Protein AF-A0A945RY98-F1 (afdb_monomer)

Nearest PDB structures (foldseek):
  4dzu-assembly1_A  TM=1.778E-01  e=1.876E+00  synthetic construct
  4yn0-assembly1_B  TM=1.777E-01  e=2.053E+00  Mus musculus
  6xyn-assembly1_A-2  TM=2.577E-01  e=5.271E+00  Escherichia coli
  5u73-assembly1_A  TM=1.582E-01  e=5.767E+00  Homo sapien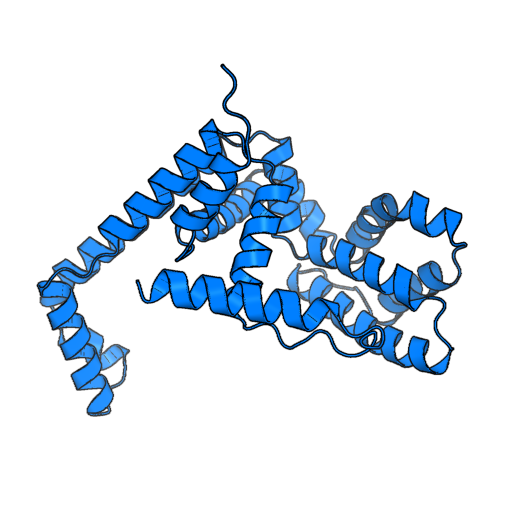s

Solvent-accessible surface area (backbone atoms only — not comparable to full-atom values): 14777 Å² total; per-residue (Å²): 113,71,67,60,51,51,52,52,48,51,51,49,55,57,58,65,64,74,75,61,101,75,69,89,85,62,82,74,87,69,54,69,68,59,50,51,54,49,54,50,52,52,47,50,60,64,38,57,68,49,72,72,54,43,52,52,46,28,55,30,21,48,53,38,54,66,50,63,53,73,46,72,73,42,46,54,52,51,51,52,36,50,52,32,39,76,72,69,41,51,72,69,55,29,58,58,73,49,59,81,70,45,54,60,51,50,52,40,53,48,50,40,50,52,45,40,51,52,37,18,50,55,53,55,69,70,45,49,75,66,36,50,49,44,43,46,42,59,76,31,71,62,36,54,47,49,57,50,50,53,51,47,67,70,44,48,79,46,59,71,71,61,34,52,55,48,51,55,53,51,39,54,52,54,50,51,44,16,50,75,45,67,37,78,87,78,47,71,66,61,47,42,51,53,55,52,53,62,40,72,46,52,70,72,55,46,66,72,37,47,73,57,47,43,53,56,47,35,58,67,45,26,40,50,47,55,52,36,68,70,33,64,69,58,35,50,55,54,41,41,57,52,30,36,54,58,35,66,36,92,61,34,37,64,56,41,49,58,52,53,70,72,45,81,80,80,129

pLDDT: mean 75.69, std 16.66, range [30.58, 95.06]

Mean predicted aligned error: 12.85 Å

Foldseek 3Di:
DVVVVVVVVVVVVVVVVVPDPPPPDDDDDDDPVVVVLVLLLVLCVQLVDDLVLLVLLLVLLVQLVVLPDQDPLNVVLVVQLVVVVVVVDDSVVSVVVCPPSCPVVVVSVVSSVVSLLVSLVVSLVPRDPVSLLRSLCCPALLVVLLVLLVVLLVCLPPDPVSNVVSLVVSLVSLQVSLVVLVHPDDDSVNSSVLSVVLSPDDNVRSVVCSVVSSVVVCCVRRVSSVVLSVDPVSSSVSSSVSSSCLSNPNCNSVSSVVVSVVDDDDD

Structure (mmCIF, N/CA/C/O backbone):
data_AF-A0A945RY98-F1
#
_entry.id   AF-A0A945RY98-F1
#
loop_
_atom_site.group_PDB
_atom_site.id
_atom_site.type_symbol
_atom_site.label_atom_id
_atom_site.label_alt_id
_atom_site.label_comp_id
_atom_site.label_asym_id
_atom_site.label_entity_id
_atom_site.label_seq_id
_atom_site.pdbx_PDB_ins_code
_atom_site.Cartn_x
_atom_site.Cartn_y
_atom_site.Cartn_z
_atom_site.occupancy
_atom_site.B_iso_or_equiv
_atom_site.auth_seq_id
_atom_site.auth_comp_id
_atom_site.auth_asym_id
_atom_site.auth_atom_id
_atom_site.pdbx_PDB_model_num
ATOM 1 N N . MET A 1 1 ? -34.083 3.555 -4.220 1.00 38.25 1 MET A N 1
ATOM 2 C CA . MET A 1 1 ? -34.457 3.732 -5.651 1.00 38.25 1 MET A CA 1
ATOM 3 C C . MET A 1 1 ? -33.480 4.636 -6.411 1.00 38.25 1 MET A C 1
ATOM 5 O O . MET A 1 1 ? -33.062 4.241 -7.490 1.00 38.25 1 MET A O 1
ATOM 9 N N . ARG A 1 2 ? -33.046 5.782 -5.853 1.00 35.16 2 ARG A N 1
ATOM 10 C CA . ARG A 1 2 ? -32.027 6.667 -6.467 1.00 35.16 2 ARG A CA 1
ATOM 11 C C . ARG A 1 2 ? -30.645 6.015 -6.663 1.00 35.16 2 ARG A C 1
ATOM 13 O O . ARG A 1 2 ? -30.017 6.244 -7.685 1.00 35.16 2 ARG A O 1
ATOM 20 N N . GLU A 1 3 ? -30.223 5.129 -5.764 1.00 36.31 3 GLU A N 1
ATOM 21 C CA . GLU A 1 3 ? -28.927 4.422 -5.861 1.00 36.31 3 GLU A CA 1
ATOM 22 C C . GLU A 1 3 ? -28.888 3.359 -6.969 1.00 36.31 3 GLU A C 1
ATOM 24 O O . GLU A 1 3 ? -27.874 3.184 -7.638 1.00 36.31 3 GLU A O 1
ATOM 29 N N . ARG A 1 4 ? -30.024 2.702 -7.245 1.00 35.03 4 ARG A N 1
ATOM 30 C CA . ARG A 1 4 ? -30.151 1.778 -8.385 1.00 35.03 4 ARG A CA 1
ATOM 31 C C . ARG A 1 4 ? -30.153 2.523 -9.721 1.00 35.03 4 ARG A C 1
ATOM 33 O O . ARG A 1 4 ? -29.656 1.990 -10.705 1.00 35.03 4 ARG A O 1
ATOM 40 N N . LEU A 1 5 ? -30.660 3.761 -9.738 1.00 32.25 5 LEU A N 1
ATOM 41 C CA . LEU A 1 5 ? -30.588 4.650 -10.898 1.00 32.25 5 LEU A CA 1
ATOM 42 C C . LEU A 1 5 ? -29.141 5.107 -11.151 1.00 32.25 5 LEU A C 1
ATOM 44 O O . LEU A 1 5 ? -28.709 5.109 -12.293 1.00 32.25 5 LEU A O 1
ATOM 48 N N . ALA A 1 6 ? -28.370 5.414 -10.101 1.00 39.22 6 ALA A N 1
ATOM 49 C CA . ALA A 1 6 ? -26.959 5.794 -10.214 1.00 39.22 6 ALA A CA 1
ATOM 50 C C . ALA A 1 6 ? -26.071 4.641 -10.715 1.00 39.22 6 ALA A C 1
ATOM 52 O O . ALA A 1 6 ? -25.230 4.854 -11.583 1.00 39.22 6 ALA A O 1
ATOM 53 N N . LEU A 1 7 ? -26.304 3.410 -10.243 1.00 37.56 7 LEU A N 1
ATOM 54 C CA . LEU A 1 7 ? -25.602 2.221 -10.738 1.00 37.56 7 LEU A CA 1
ATOM 55 C C . LEU A 1 7 ? -26.007 1.873 -12.182 1.00 37.56 7 LEU A C 1
ATOM 57 O O . LEU A 1 7 ? -25.148 1.541 -12.992 1.00 37.56 7 LEU A O 1
ATOM 61 N N . ALA A 1 8 ? -27.289 2.007 -12.539 1.00 37.09 8 ALA A N 1
ATOM 62 C CA . ALA A 1 8 ? -27.759 1.813 -13.914 1.00 37.09 8 ALA A CA 1
ATOM 63 C C . ALA A 1 8 ? -27.238 2.896 -14.878 1.00 37.09 8 ALA A C 1
ATOM 65 O O . ALA A 1 8 ? -26.943 2.592 -16.029 1.00 37.09 8 ALA A O 1
ATOM 66 N N . VAL A 1 9 ? -27.066 4.137 -14.407 1.00 40.53 9 VAL A N 1
ATOM 67 C CA . VAL A 1 9 ? -26.428 5.227 -15.164 1.00 40.53 9 VAL A CA 1
ATOM 68 C C . VAL A 1 9 ? -24.918 4.997 -15.284 1.00 40.53 9 VAL A C 1
ATOM 70 O O . VAL A 1 9 ? -24.384 5.176 -16.370 1.00 40.53 9 VAL A O 1
ATOM 73 N N . ALA A 1 10 ? -24.236 4.523 -14.236 1.00 39.22 10 ALA A N 1
ATOM 74 C CA . ALA A 1 10 ? -22.812 4.176 -14.290 1.00 39.22 10 ALA A CA 1
ATOM 75 C C . ALA A 1 10 ? -22.538 3.010 -15.257 1.00 39.22 10 ALA A C 1
ATOM 77 O O . ALA A 1 10 ? -21.642 3.098 -16.090 1.00 39.22 10 ALA A O 1
ATOM 78 N N . ILE A 1 11 ? -23.366 1.961 -15.223 1.00 43.59 11 ILE A N 1
ATOM 79 C CA . ILE A 1 11 ? -23.306 0.851 -16.186 1.00 43.59 11 ILE A CA 1
ATOM 80 C C . ILE A 1 11 ? -23.681 1.341 -17.596 1.00 43.59 11 ILE A C 1
ATOM 82 O O . ILE A 1 11 ? -23.021 0.971 -18.561 1.00 43.59 11 ILE A O 1
ATOM 86 N N . GLY A 1 12 ? -24.676 2.227 -17.725 1.00 31.91 12 GLY A N 1
ATOM 87 C CA . GLY A 1 12 ? -25.064 2.847 -18.997 1.00 31.91 12 GLY A CA 1
ATOM 88 C C . GLY A 1 12 ? -23.949 3.684 -19.633 1.00 31.91 12 GLY A C 1
ATOM 89 O O . GLY A 1 12 ? -23.741 3.602 -20.842 1.00 31.91 12 GLY A O 1
ATOM 90 N N . VAL A 1 13 ? -23.176 4.420 -18.828 1.00 42.47 13 VAL A N 1
ATOM 91 C CA . VAL A 1 13 ? -21.987 5.168 -19.268 1.00 42.47 13 VAL A CA 1
ATOM 92 C C . VAL A 1 13 ? -20.849 4.212 -19.641 1.00 42.47 13 VAL A C 1
ATOM 94 O O . VAL A 1 13 ? -20.251 4.377 -20.700 1.00 42.47 13 VAL A O 1
ATOM 97 N N . CYS A 1 14 ? -20.608 3.151 -18.861 1.00 37.19 14 CYS A N 1
ATOM 98 C CA . CYS A 1 14 ? -19.613 2.128 -19.200 1.00 37.19 14 CYS A CA 1
ATOM 99 C C . CYS A 1 14 ? -19.944 1.375 -20.500 1.00 37.19 14 CYS A C 1
ATOM 101 O O . CYS A 1 14 ? -19.030 1.068 -21.259 1.00 37.19 14 CYS A O 1
ATOM 103 N N . CYS A 1 15 ? -21.221 1.109 -20.795 1.00 34.56 15 CYS A N 1
ATOM 104 C CA . CYS A 1 15 ? -21.646 0.440 -22.029 1.00 34.56 15 CYS A CA 1
ATOM 105 C C . CYS A 1 15 ? -21.609 1.359 -23.264 1.00 34.56 15 CYS A C 1
ATOM 107 O O . CYS A 1 15 ? -21.302 0.883 -24.355 1.00 34.56 15 CYS A O 1
ATOM 109 N N . LEU A 1 16 ? -21.859 2.667 -23.112 1.00 35.47 16 LEU A N 1
ATOM 110 C CA . LEU A 1 16 ? -21.741 3.647 -24.205 1.00 35.47 16 LEU A CA 1
ATOM 111 C C . LEU A 1 16 ? -20.280 3.891 -24.634 1.00 35.47 16 LEU A C 1
ATOM 113 O O . LEU A 1 16 ? -20.034 4.267 -25.778 1.00 35.47 16 LEU A O 1
ATOM 117 N N . CYS A 1 17 ? -19.308 3.608 -23.761 1.00 35.03 17 CYS A N 1
ATOM 118 C CA . CYS A 1 17 ? -17.876 3.701 -24.062 1.00 35.03 17 CYS A CA 1
ATOM 119 C C . CYS A 1 17 ? -17.303 2.497 -24.838 1.00 35.03 17 CYS A C 1
ATOM 121 O O . CYS A 1 17 ? -16.170 2.569 -25.304 1.00 35.03 17 CYS A O 1
ATOM 123 N N . VAL A 1 18 ? -18.061 1.409 -25.032 1.00 34.19 18 VAL A N 1
ATOM 124 C CA . VAL A 1 18 ? -17.589 0.200 -25.753 1.00 34.19 18 VAL A CA 1
ATOM 125 C C . VAL A 1 18 ? -17.747 0.333 -27.282 1.00 34.19 18 VAL A C 1
ATOM 127 O O . VAL A 1 18 ? -17.407 -0.573 -28.034 1.00 34.19 18 VAL A O 1
ATOM 130 N N . GLY A 1 19 ? -18.241 1.473 -27.774 1.00 31.23 19 GLY A N 1
ATOM 131 C CA . GLY A 1 19 ? -18.579 1.673 -29.187 1.00 31.23 19 GLY A CA 1
ATOM 132 C C . GLY A 1 19 ? -17.596 2.479 -30.040 1.00 31.23 19 GLY A C 1
ATOM 133 O O . GLY A 1 19 ? -17.954 2.792 -31.172 1.00 31.23 19 GLY A O 1
ATOM 134 N N . GLN A 1 20 ? -16.408 2.870 -29.557 1.00 30.58 20 GLN A N 1
ATOM 135 C CA . GLN A 1 20 ? -15.484 3.686 -30.364 1.00 30.58 20 GLN A CA 1
ATOM 136 C C . GLN A 1 20 ? -14.043 3.158 -30.369 1.00 30.58 20 GLN A C 1
ATOM 138 O O . GLN A 1 20 ? -13.261 3.385 -29.453 1.00 30.58 20 GLN A O 1
ATOM 143 N N . GLU A 1 21 ? -13.679 2.517 -31.482 1.00 32.97 21 GLU A N 1
ATOM 144 C CA . GLU A 1 21 ? -12.357 1.976 -31.853 1.00 32.97 21 GLU A CA 1
ATOM 145 C C . GLU A 1 21 ? -11.216 3.019 -31.986 1.00 32.97 21 GLU A C 1
ATOM 147 O O . GLU A 1 21 ? -10.221 2.767 -32.662 1.00 32.97 21 GLU A O 1
ATOM 152 N N . LYS A 1 22 ? -11.305 4.206 -31.366 1.00 31.66 22 LYS A N 1
ATOM 153 C CA . LYS A 1 22 ? -10.336 5.301 -31.596 1.00 31.66 22 LYS A CA 1
ATOM 154 C C . LYS A 1 22 ? -9.732 5.983 -30.367 1.00 31.66 22 LYS A C 1
ATOM 156 O O . LYS A 1 22 ? -9.068 6.999 -30.527 1.00 31.66 22 LYS A O 1
ATOM 161 N N . ALA A 1 23 ? -9.868 5.424 -29.169 1.00 33.12 23 ALA A N 1
ATOM 162 C CA . ALA A 1 23 ? -9.259 5.995 -27.964 1.00 33.12 23 ALA A CA 1
ATOM 163 C C . ALA A 1 23 ? -8.012 5.203 -27.532 1.00 33.12 23 ALA A C 1
ATOM 165 O O . ALA A 1 23 ? -8.066 4.405 -26.604 1.00 33.12 23 ALA A O 1
ATOM 166 N N . TRP A 1 24 ? -6.889 5.392 -28.229 1.00 33.12 24 TRP A N 1
ATOM 167 C CA . TRP A 1 24 ? -5.572 4.923 -27.761 1.00 33.12 24 TRP A CA 1
ATOM 168 C C . TRP A 1 24 ? -4.737 6.037 -27.104 1.00 33.12 24 TRP A C 1
ATOM 170 O O . TRP A 1 24 ? -3.619 5.765 -26.678 1.00 33.12 24 TRP A O 1
ATOM 180 N N . GLU A 1 25 ? -5.258 7.266 -26.990 1.00 35.59 25 GLU A N 1
ATOM 181 C CA . GLU A 1 25 ? -4.475 8.412 -26.493 1.00 35.59 25 GLU A CA 1
ATOM 182 C C . GLU A 1 25 ? -5.028 9.112 -25.246 1.00 35.59 25 GLU A C 1
ATOM 184 O O . GLU A 1 25 ? -4.243 9.744 -24.552 1.00 35.59 25 GLU A O 1
ATOM 189 N N . ASP A 1 26 ? -6.293 8.916 -24.868 1.00 36.62 26 ASP A N 1
ATOM 190 C CA . ASP A 1 26 ? -6.850 9.524 -23.655 1.00 36.62 26 ASP A CA 1
ATOM 191 C C . ASP A 1 26 ? -7.629 8.479 -22.852 1.00 36.62 26 ASP A C 1
ATOM 193 O O . ASP A 1 26 ? -8.759 8.118 -23.192 1.00 36.62 26 ASP A O 1
ATOM 197 N N . GLU A 1 27 ? -7.024 7.969 -21.774 1.00 41.56 27 GLU A N 1
ATOM 198 C CA . GLU A 1 27 ? -7.806 7.333 -20.713 1.00 41.56 27 GLU A CA 1
ATOM 199 C C . GLU A 1 27 ? -8.828 8.375 -20.222 1.00 41.56 27 GLU A C 1
ATOM 201 O O . GLU A 1 27 ? -8.427 9.483 -19.849 1.00 41.56 27 GLU A O 1
ATOM 206 N N . PRO A 1 28 ? -10.144 8.084 -20.234 1.00 45.84 28 PRO A N 1
ATOM 207 C CA . PRO A 1 28 ? -11.127 9.032 -19.732 1.00 45.84 28 PRO A CA 1
ATOM 208 C C . PRO A 1 28 ? -10.779 9.385 -18.282 1.00 45.84 28 PRO A C 1
ATOM 210 O O . PRO A 1 28 ? -10.387 8.492 -17.524 1.00 45.84 28 PRO A O 1
ATOM 213 N N . PRO A 1 29 ? -10.910 10.660 -17.870 1.00 48.50 29 PRO A N 1
ATOM 214 C CA . PRO A 1 29 ? -10.577 11.063 -16.515 1.00 48.50 29 PRO A CA 1
ATOM 215 C C . PRO A 1 29 ? -11.464 10.293 -15.537 1.00 48.50 29 PRO A C 1
ATOM 217 O O . PRO A 1 29 ? -12.655 10.570 -15.393 1.00 48.50 29 PRO A O 1
ATOM 220 N N . LEU A 1 30 ? -10.881 9.293 -14.879 1.00 54.03 30 LEU A N 1
ATOM 221 C CA . LEU A 1 30 ? -11.526 8.604 -13.776 1.00 54.03 30 LEU A CA 1
ATOM 222 C C . LEU A 1 30 ? -11.665 9.594 -12.621 1.00 54.03 30 LEU A C 1
ATOM 224 O O . LEU A 1 30 ? -10.692 10.248 -12.234 1.00 54.03 30 LEU A O 1
ATOM 228 N N . PHE A 1 31 ? -12.868 9.682 -12.053 1.00 62.19 31 PHE A N 1
ATOM 229 C CA . PHE A 1 31 ? -13.080 10.385 -10.791 1.00 62.19 31 PHE A CA 1
ATOM 230 C C . PHE A 1 31 ? -12.140 9.803 -9.727 1.00 62.19 31 PHE A C 1
ATOM 232 O O . PHE A 1 31 ? -11.951 8.583 -9.658 1.00 62.19 31 PHE A O 1
ATOM 239 N N . THR A 1 32 ? -11.530 10.671 -8.918 1.00 56.31 32 THR A N 1
ATOM 240 C CA . THR A 1 32 ? -10.523 10.295 -7.912 1.00 56.31 32 THR A CA 1
ATOM 241 C C . THR A 1 32 ? -11.023 9.174 -7.002 1.00 56.31 32 THR A C 1
ATOM 243 O O . THR A 1 32 ? -10.284 8.234 -6.730 1.00 56.31 32 THR A O 1
ATOM 246 N N . GLU A 1 33 ? -12.296 9.219 -6.621 1.00 59.34 33 GLU A N 1
ATOM 247 C CA . GLU A 1 33 ? -12.965 8.253 -5.754 1.00 59.34 33 GLU A CA 1
ATOM 248 C C . GLU A 1 33 ? -13.063 6.864 -6.402 1.00 59.34 33 GLU A C 1
ATOM 250 O O . GLU A 1 33 ? -12.827 5.856 -5.743 1.00 59.34 33 GLU A O 1
ATOM 255 N N . VAL A 1 34 ? -13.353 6.798 -7.707 1.00 68.50 34 VAL A N 1
ATOM 256 C CA . VAL A 1 34 ? -13.419 5.528 -8.451 1.00 68.50 34 VAL A CA 1
ATOM 257 C C . VAL A 1 34 ? -12.028 4.919 -8.581 1.00 68.50 34 VAL A C 1
ATOM 259 O O . VAL A 1 34 ? -11.864 3.710 -8.437 1.00 68.50 34 VAL A O 1
ATOM 262 N N . ARG A 1 35 ? -11.008 5.750 -8.820 1.00 67.62 35 ARG A N 1
ATOM 263 C CA . ARG A 1 35 ? -9.617 5.289 -8.857 1.00 67.62 35 ARG A CA 1
ATOM 264 C C . ARG A 1 35 ? -9.183 4.725 -7.505 1.00 67.62 35 ARG A C 1
ATOM 266 O O . ARG A 1 35 ? -8.572 3.664 -7.473 1.00 67.62 35 ARG A O 1
ATOM 273 N N . GLU A 1 36 ? -9.532 5.391 -6.407 1.00 70.00 36 GLU A N 1
ATOM 274 C CA . GLU A 1 36 ? -9.235 4.905 -5.057 1.00 70.00 36 GLU A CA 1
ATOM 275 C C . GLU A 1 36 ? -9.949 3.582 -4.737 1.00 70.00 36 GLU A C 1
ATOM 277 O O . GLU A 1 36 ? -9.323 2.686 -4.167 1.00 70.00 36 GLU A O 1
ATOM 282 N N . ASP A 1 37 ? -11.216 3.426 -5.143 1.00 78.62 37 ASP A N 1
ATOM 283 C CA . ASP A 1 37 ? -11.970 2.172 -4.988 1.00 78.62 37 ASP A CA 1
ATOM 284 C C . ASP A 1 37 ? -11.302 1.030 -5.797 1.00 78.62 37 ASP A C 1
ATOM 286 O O . ASP A 1 37 ? -11.146 -0.092 -5.305 1.00 78.62 37 ASP A O 1
ATOM 290 N N . LEU A 1 38 ? -10.846 1.309 -7.027 1.00 75.81 38 LEU A N 1
ATOM 291 C CA . LEU A 1 38 ? -10.133 0.342 -7.874 1.00 75.81 38 LEU A CA 1
ATOM 292 C C . LEU A 1 38 ? -8.767 -0.049 -7.290 1.00 75.81 38 LEU A C 1
ATOM 294 O O . LEU A 1 38 ? -8.461 -1.240 -7.211 1.00 75.81 38 LEU A O 1
ATOM 298 N N . ASP A 1 39 ? -7.982 0.926 -6.826 1.00 74.56 39 ASP A N 1
ATOM 299 C CA . ASP A 1 39 ? -6.695 0.700 -6.155 1.00 74.56 39 ASP A CA 1
ATOM 300 C C . ASP A 1 39 ? -6.860 -0.169 -4.900 1.00 74.56 39 ASP A C 1
ATOM 302 O O . ASP A 1 39 ? -6.019 -1.029 -4.605 1.00 74.56 39 ASP A O 1
ATOM 306 N N . TYR A 1 40 ? -7.956 0.041 -4.165 1.00 83.06 40 TYR A N 1
ATOM 307 C CA . TYR A 1 40 ? -8.317 -0.744 -2.993 1.00 83.06 40 TYR A CA 1
ATOM 308 C C . TYR A 1 40 ? -8.660 -2.197 -3.359 1.00 83.06 40 TYR A C 1
ATOM 310 O O . TYR A 1 40 ? -8.166 -3.134 -2.728 1.00 83.06 40 TYR A O 1
ATOM 318 N N . ILE A 1 41 ? -9.454 -2.422 -4.408 1.00 83.06 41 ILE A N 1
ATOM 319 C CA . ILE A 1 41 ? -9.789 -3.774 -4.885 1.00 83.06 41 ILE A CA 1
ATOM 320 C C . ILE A 1 41 ? -8.543 -4.501 -5.409 1.00 83.06 41 ILE A C 1
ATOM 322 O O . ILE A 1 41 ? -8.328 -5.676 -5.091 1.00 83.06 41 ILE A O 1
ATOM 326 N N . GLU A 1 42 ? -7.699 -3.824 -6.189 1.00 81.94 42 GLU A N 1
ATOM 327 C CA . GLU A 1 42 ? -6.437 -4.380 -6.685 1.00 81.94 42 GLU A CA 1
ATOM 328 C C . GLU A 1 42 ? -5.508 -4.763 -5.524 1.00 81.94 42 GLU A C 1
ATOM 330 O O . GLU A 1 42 ? -4.876 -5.827 -5.549 1.00 81.94 42 GLU A O 1
ATOM 335 N N . LEU A 1 43 ? -5.501 -3.963 -4.455 1.00 83.62 43 LEU A N 1
ATOM 336 C CA . LEU A 1 43 ? -4.763 -4.265 -3.236 1.00 83.62 43 LEU A CA 1
ATOM 337 C C . LEU A 1 43 ? -5.269 -5.560 -2.593 1.00 83.62 43 LEU A C 1
ATOM 339 O O . LEU A 1 43 ? -4.471 -6.457 -2.314 1.00 83.62 43 LEU A O 1
ATOM 343 N N . LEU A 1 44 ? -6.584 -5.704 -2.401 1.00 86.44 44 LEU A N 1
ATOM 344 C CA . LEU A 1 44 ? -7.172 -6.928 -1.845 1.00 86.44 44 LEU A CA 1
ATOM 345 C C . LEU A 1 44 ? -6.854 -8.163 -2.700 1.00 86.44 44 LEU A C 1
ATOM 347 O O . LEU A 1 44 ? -6.531 -9.226 -2.159 1.00 86.44 44 LEU A O 1
ATOM 351 N N . ASN A 1 45 ? -6.901 -8.019 -4.027 1.00 83.56 45 ASN A N 1
ATOM 352 C CA . ASN A 1 45 ? -6.550 -9.078 -4.972 1.00 83.56 45 ASN A CA 1
ATOM 353 C C . ASN A 1 45 ? -5.076 -9.476 -4.859 1.00 83.56 45 ASN A C 1
ATOM 355 O O . ASN A 1 45 ? -4.764 -10.666 -4.822 1.00 83.56 45 ASN A O 1
ATOM 359 N N . THR A 1 46 ? -4.181 -8.494 -4.748 1.00 81.88 46 THR A N 1
ATOM 360 C CA . THR A 1 46 ? -2.737 -8.734 -4.672 1.00 81.88 46 THR A CA 1
ATOM 361 C C . THR A 1 46 ? -2.332 -9.417 -3.369 1.00 81.88 46 THR A C 1
ATOM 363 O O . THR A 1 46 ? -1.527 -10.354 -3.376 1.00 81.88 46 THR A O 1
ATOM 366 N N . ILE A 1 47 ? -2.890 -8.977 -2.236 1.00 85.38 47 ILE A N 1
ATOM 367 C CA . ILE A 1 47 ? -2.633 -9.626 -0.944 1.00 85.38 47 ILE A CA 1
ATOM 368 C C . ILE A 1 47 ? -3.173 -11.061 -0.975 1.00 85.38 47 ILE A C 1
ATOM 370 O O . ILE A 1 47 ? -2.535 -11.975 -0.448 1.00 85.38 47 ILE A O 1
ATOM 374 N N . GLY A 1 48 ? -4.333 -11.269 -1.607 1.00 87.38 48 GLY A N 1
ATOM 375 C CA . GLY A 1 48 ? -4.980 -12.574 -1.689 1.00 87.38 48 GLY A CA 1
ATOM 376 C C . GLY A 1 48 ? -5.454 -13.041 -0.316 1.00 87.38 48 GLY A C 1
ATOM 377 O O . GLY A 1 48 ? -5.064 -14.115 0.149 1.00 87.38 48 GLY A O 1
ATOM 378 N N . LEU A 1 49 ? -6.245 -12.208 0.366 1.00 90.38 49 LEU A N 1
ATOM 379 C CA . LEU A 1 49 ? -6.836 -12.561 1.656 1.00 90.38 49 LEU A CA 1
ATOM 380 C C . LEU A 1 49 ? -7.839 -13.715 1.502 1.00 90.38 49 LEU A C 1
ATOM 382 O O . LEU A 1 49 ? -8.642 -13.763 0.572 1.00 90.38 49 LEU A O 1
ATOM 386 N N . THR A 1 50 ? -7.799 -14.654 2.441 1.00 93.06 50 THR A N 1
ATOM 387 C CA . THR A 1 50 ? -8.764 -15.756 2.546 1.00 93.06 50 THR A CA 1
ATOM 388 C C . THR A 1 50 ? -10.143 -15.237 2.953 1.00 93.06 50 THR A C 1
ATOM 390 O O . THR A 1 50 ? -10.249 -14.182 3.576 1.00 93.06 50 THR A O 1
ATOM 393 N N . ARG A 1 51 ? -11.205 -16.022 2.715 1.00 93.25 51 ARG A N 1
ATOM 394 C CA . ARG A 1 51 ? -12.570 -15.683 3.165 1.00 93.25 51 ARG A CA 1
ATOM 395 C C . ARG A 1 51 ? -12.617 -15.308 4.654 1.00 93.25 51 ARG A C 1
ATOM 397 O O . ARG A 1 51 ? -13.198 -14.293 5.008 1.00 93.25 51 ARG A O 1
ATOM 404 N N . LYS A 1 52 ? -11.939 -16.073 5.521 1.00 94.00 52 LYS A N 1
ATOM 405 C CA . LYS A 1 52 ? -11.863 -15.797 6.970 1.00 94.00 52 LYS A CA 1
ATOM 406 C C . LYS A 1 52 ? -11.178 -14.457 7.281 1.00 94.00 52 LYS A C 1
ATOM 408 O O . LYS A 1 52 ? -11.613 -13.749 8.181 1.00 94.00 52 LYS A O 1
ATOM 413 N N . GLN A 1 53 ? -10.103 -14.124 6.566 1.00 95.00 53 GLN A N 1
ATOM 414 C CA . GLN A 1 53 ? -9.392 -12.850 6.726 1.00 95.00 53 GLN A CA 1
ATOM 415 C C . GLN A 1 53 ? -10.219 -11.668 6.204 1.00 95.00 53 GLN A C 1
ATOM 417 O O . GLN A 1 53 ? -10.226 -10.621 6.837 1.00 95.00 53 GLN A O 1
ATOM 422 N N . LEU A 1 54 ? -10.937 -11.845 5.092 1.00 94.31 54 LEU A N 1
ATOM 423 C CA . LEU A 1 54 ? -11.836 -10.833 4.537 1.00 94.31 54 LEU A CA 1
ATOM 424 C C . LEU A 1 54 ? -13.011 -10.548 5.479 1.00 94.31 54 LEU A C 1
ATOM 426 O O . LEU A 1 54 ? -13.270 -9.388 5.754 1.00 94.31 54 LEU A O 1
ATOM 430 N N . VAL A 1 55 ? -13.640 -11.573 6.065 1.00 94.94 55 VAL A N 1
ATOM 431 C CA . VAL A 1 55 ? -14.668 -11.376 7.109 1.00 94.94 55 VAL A CA 1
ATOM 432 C C . VAL A 1 55 ? -14.093 -10.628 8.316 1.00 94.94 55 VAL A C 1
ATOM 434 O O . VAL A 1 55 ? -14.716 -9.715 8.839 1.00 94.94 55 VAL A O 1
ATOM 437 N N . ALA A 1 56 ? -12.877 -10.965 8.757 1.00 93.94 56 ALA A N 1
ATOM 438 C CA . ALA A 1 56 ? -12.242 -10.241 9.858 1.00 93.94 56 ALA A CA 1
ATOM 439 C C . ALA A 1 56 ? -11.956 -8.766 9.517 1.00 93.94 56 ALA A C 1
ATOM 441 O O . ALA A 1 56 ? -12.087 -7.913 10.393 1.00 93.94 56 ALA A O 1
ATOM 442 N N . LEU A 1 57 ? -11.574 -8.475 8.269 1.00 94.19 57 LEU A N 1
ATOM 443 C CA . LEU A 1 57 ? -11.380 -7.114 7.771 1.00 94.19 57 LEU A CA 1
ATOM 444 C C . LEU A 1 57 ? -12.710 -6.352 7.699 1.00 94.19 57 LEU A C 1
ATOM 446 O O . LEU A 1 57 ? -12.769 -5.237 8.206 1.00 94.19 57 LEU A O 1
ATOM 450 N N . GLN A 1 58 ? -13.760 -6.964 7.145 1.00 93.75 58 GLN A N 1
ATOM 451 C CA . GLN A 1 58 ? -15.101 -6.380 7.073 1.00 93.75 58 GLN A CA 1
ATOM 452 C C . GLN A 1 58 ? -15.612 -6.003 8.466 1.00 93.75 58 GLN A C 1
ATOM 454 O O . GLN A 1 58 ? -15.924 -4.843 8.705 1.00 93.75 58 GLN A O 1
ATOM 459 N N . ASN A 1 59 ? -15.571 -6.936 9.422 1.00 92.94 59 ASN A N 1
ATOM 460 C CA . ASN A 1 59 ? -16.010 -6.672 10.794 1.00 92.94 59 ASN A CA 1
ATOM 461 C C . ASN A 1 59 ? -15.197 -5.546 11.460 1.00 92.94 59 ASN A C 1
ATOM 463 O O . ASN A 1 59 ? -15.725 -4.793 12.271 1.00 92.94 59 ASN A O 1
ATOM 467 N N . ALA A 1 60 ? -13.897 -5.437 11.159 1.00 88.25 60 ALA A N 1
ATOM 468 C CA . ALA A 1 60 ? -13.068 -4.353 11.682 1.00 88.25 60 ALA A CA 1
ATOM 469 C C . ALA A 1 60 ? -13.445 -2.993 11.070 1.00 88.25 60 ALA A C 1
ATOM 471 O O . ALA A 1 60 ? -13.417 -1.985 11.770 1.00 88.25 60 ALA A O 1
ATOM 472 N N . GLN A 1 61 ? -13.804 -2.966 9.785 1.00 87.50 61 GLN A N 1
ATOM 473 C CA . GLN A 1 61 ? -14.264 -1.762 9.090 1.00 87.50 61 GLN A CA 1
ATOM 474 C C . GLN A 1 61 ? -15.634 -1.311 9.593 1.00 87.50 61 GLN A C 1
ATOM 476 O O . GLN A 1 61 ? -15.813 -0.127 9.859 1.00 87.50 61 GLN A O 1
ATOM 481 N N . GLU A 1 62 ? -16.563 -2.247 9.780 1.00 88.50 62 GLU A N 1
ATOM 482 C CA . GLU A 1 62 ? -17.885 -1.991 10.360 1.00 88.50 62 GLU A CA 1
ATOM 483 C C . GLU A 1 62 ? -17.754 -1.446 11.786 1.00 88.50 62 GLU A C 1
ATOM 485 O O . GLU A 1 62 ? -18.287 -0.381 12.082 1.00 88.50 62 GLU A O 1
ATOM 490 N N . ALA A 1 63 ? -16.931 -2.073 12.635 1.00 82.69 63 ALA A N 1
ATOM 491 C CA . ALA A 1 63 ? -16.657 -1.561 13.978 1.00 82.69 63 ALA A CA 1
ATOM 492 C C . ALA A 1 63 ? -16.045 -0.146 13.954 1.00 82.69 63 ALA A C 1
ATOM 494 O O . ALA A 1 63 ? -16.368 0.694 14.791 1.00 82.69 63 ALA A O 1
ATOM 495 N N . CYS A 1 64 ? -15.169 0.155 12.990 1.00 77.88 64 CYS A N 1
ATOM 496 C CA . CYS A 1 64 ? -14.654 1.511 12.816 1.00 77.88 64 CYS A CA 1
ATOM 497 C C . CYS A 1 64 ? -15.739 2.503 12.395 1.00 77.88 64 CYS A C 1
ATOM 499 O O . CYS A 1 64 ? -15.721 3.628 12.885 1.00 77.88 64 CYS A O 1
ATOM 501 N N . GLN A 1 65 ? -16.665 2.110 11.521 1.00 77.06 65 GLN A N 1
ATOM 502 C CA . GLN A 1 65 ? -17.792 2.949 11.112 1.00 77.06 65 GLN A CA 1
ATOM 503 C C . GLN A 1 65 ? -18.753 3.206 12.278 1.00 77.06 65 GLN A C 1
ATOM 505 O O . GLN A 1 65 ? -19.154 4.348 12.471 1.00 77.06 65 GLN A O 1
ATOM 510 N N . GLU A 1 66 ? -19.049 2.193 13.095 1.00 75.56 66 GLU A N 1
ATOM 511 C CA . GLU A 1 66 ? -19.894 2.312 14.292 1.00 75.56 66 GLU A CA 1
ATOM 512 C C . GLU A 1 66 ? -19.301 3.273 15.329 1.00 75.56 66 GLU A C 1
ATOM 514 O O . GLU A 1 66 ? -20.010 4.101 15.896 1.00 75.56 66 GLU A O 1
ATOM 519 N N . VAL A 1 67 ? -17.987 3.202 15.557 1.00 67.06 67 VAL A N 1
ATOM 520 C CA . VAL A 1 67 ? -17.291 4.074 16.519 1.00 67.06 67 VAL A CA 1
ATOM 521 C C . VAL A 1 67 ? -17.015 5.470 15.937 1.00 67.06 67 VAL A C 1
ATOM 523 O O . VAL A 1 67 ? -16.813 6.422 16.687 1.00 67.06 67 VAL A O 1
ATOM 526 N N . ALA A 1 68 ? -17.017 5.614 14.608 1.00 59.00 68 ALA A N 1
ATOM 527 C CA . ALA A 1 68 ? -16.888 6.898 13.919 1.00 59.00 68 ALA A CA 1
ATOM 528 C C . ALA A 1 68 ? -18.206 7.687 13.836 1.00 59.00 68 ALA A C 1
ATOM 530 O O . ALA A 1 68 ? -18.192 8.817 13.345 1.00 59.00 68 ALA A O 1
ATOM 531 N N . VAL A 1 69 ? -19.327 7.133 14.311 1.00 60.34 69 VAL A N 1
ATOM 532 C CA . VAL A 1 69 ? -20.597 7.862 14.385 1.00 60.34 69 VAL A CA 1
ATOM 533 C C . VAL A 1 69 ? -20.439 9.040 15.344 1.00 60.34 69 VAL A C 1
ATOM 535 O O . VAL A 1 69 ? -20.063 8.866 16.505 1.00 60.34 69 VAL A O 1
ATOM 538 N N . LEU A 1 70 ? -20.718 10.248 14.850 1.00 56.06 70 LEU A N 1
ATOM 539 C CA . LEU A 1 70 ? -20.751 11.443 15.682 1.00 56.06 70 LEU A CA 1
ATOM 540 C C . LEU A 1 70 ? -21.871 11.260 16.714 1.00 56.06 70 LEU A C 1
ATOM 542 O O . LEU A 1 70 ? -23.030 11.043 16.364 1.00 56.06 70 LEU A O 1
ATOM 546 N N . THR A 1 71 ? -21.527 11.294 18.000 1.00 65.94 71 THR A N 1
ATOM 547 C CA . THR A 1 71 ? -22.549 11.420 19.041 1.00 65.94 71 THR A CA 1
ATOM 548 C C . THR A 1 71 ? -23.106 12.846 19.004 1.00 65.94 71 THR A C 1
ATOM 550 O O . THR A 1 71 ? -22.378 13.750 18.592 1.00 65.94 71 THR A O 1
ATOM 553 N N . PRO A 1 72 ? -24.337 13.102 19.481 1.00 68.44 72 PRO A N 1
ATOM 554 C CA . PRO A 1 72 ? -24.890 14.462 19.511 1.00 68.44 72 PRO A CA 1
ATOM 555 C C . PRO A 1 72 ? -23.963 15.483 20.193 1.00 68.44 72 PRO A C 1
ATOM 557 O O . PRO A 1 72 ? -23.824 16.613 19.744 1.00 68.44 72 PRO A O 1
ATOM 560 N N . GLU A 1 73 ? -23.261 15.053 21.243 1.00 66.56 73 GLU A N 1
ATOM 561 C CA . GLU A 1 73 ? -22.293 15.872 21.981 1.00 66.56 73 GLU A CA 1
ATOM 562 C C . GLU A 1 73 ? -21.027 16.177 21.155 1.00 66.56 73 GLU A C 1
ATOM 564 O O . GLU A 1 73 ? -20.435 17.252 21.261 1.00 66.56 73 GLU A O 1
ATOM 569 N N . VAL A 1 74 ? -20.617 15.251 20.285 1.00 63.97 74 VAL A N 1
ATOM 570 C CA . VAL A 1 74 ? -19.525 15.460 19.329 1.00 63.97 74 VAL A CA 1
ATOM 571 C C . VAL A 1 74 ? -19.968 16.349 18.165 1.00 63.97 74 VAL A C 1
ATOM 573 O O . VAL A 1 74 ? -19.184 17.203 17.761 1.00 63.97 74 VAL A O 1
ATOM 576 N N . GLU A 1 75 ? -21.190 16.187 17.647 1.00 65.06 75 GLU A N 1
ATOM 577 C CA . GLU A 1 75 ? -21.757 17.057 16.601 1.00 65.06 75 GLU A CA 1
ATOM 578 C C . GLU A 1 75 ? -21.799 18.513 17.068 1.00 65.06 75 GLU A C 1
ATOM 580 O O . GLU A 1 75 ? -21.225 19.378 16.412 1.00 65.06 75 GLU A O 1
ATOM 585 N N . GLU A 1 76 ? -22.352 18.763 18.258 1.00 70.25 76 GLU A N 1
ATOM 586 C CA . GLU A 1 76 ? -22.401 20.097 18.868 1.00 70.25 76 GLU A CA 1
ATOM 587 C C . GLU A 1 76 ? -20.996 20.694 19.032 1.00 70.25 76 GLU A C 1
ATOM 589 O O . GLU A 1 76 ? -20.754 21.856 18.705 1.00 70.25 76 GLU A O 1
ATOM 594 N N . THR A 1 77 ? -20.029 19.876 19.460 1.00 66.56 77 THR A N 1
ATOM 595 C CA . THR A 1 77 ? -18.643 20.332 19.614 1.00 66.56 77 THR A CA 1
ATOM 596 C C . THR A 1 77 ? -17.989 20.651 18.263 1.00 66.56 77 THR A C 1
ATOM 598 O O . THR A 1 77 ? -17.239 21.620 18.155 1.00 66.56 77 THR A O 1
ATOM 601 N N . VAL A 1 78 ? -18.240 19.855 17.220 1.00 66.94 78 VAL A N 1
ATOM 602 C CA . VAL A 1 78 ? -17.717 20.102 15.865 1.00 66.94 78 VAL A CA 1
ATOM 603 C C . VAL A 1 78 ? -18.329 21.372 15.272 1.00 66.94 78 VAL A C 1
ATOM 605 O O . VAL A 1 78 ? -17.592 22.184 14.708 1.00 66.94 78 VAL A O 1
ATOM 608 N N . ASP A 1 79 ? -19.630 21.586 15.456 1.00 70.56 79 ASP A N 1
ATOM 609 C CA . ASP A 1 79 ? -20.335 22.788 15.010 1.00 70.56 79 ASP A CA 1
ATOM 610 C C . ASP A 1 79 ? -19.809 24.052 15.707 1.00 70.56 79 ASP A C 1
ATOM 612 O O . ASP A 1 79 ? -19.588 25.070 15.045 1.00 70.56 79 ASP A O 1
ATOM 616 N N . GLU A 1 80 ? -19.509 23.990 17.010 1.00 71.19 80 GLU A N 1
ATOM 617 C CA . GLU A 1 80 ? -18.863 25.091 17.739 1.00 71.19 80 GLU A CA 1
ATOM 618 C C . GLU A 1 80 ? -17.455 25.398 17.183 1.00 71.19 80 GLU A C 1
ATOM 620 O O . GLU A 1 80 ? -17.124 26.569 16.966 1.00 71.19 80 GLU A O 1
ATOM 625 N N . ILE A 1 81 ? -16.640 24.377 16.862 1.00 65.81 81 ILE A N 1
ATOM 626 C CA . ILE A 1 81 ? -15.324 24.571 16.211 1.00 65.81 81 ILE A CA 1
ATOM 627 C C . ILE A 1 81 ? -15.492 25.267 14.861 1.00 65.81 81 ILE A C 1
ATOM 629 O O . ILE A 1 81 ? -14.787 26.241 14.578 1.00 65.81 81 ILE A O 1
ATOM 633 N N . PHE A 1 82 ? -16.413 24.786 14.024 1.00 67.00 82 PHE A N 1
ATOM 634 C CA . PHE A 1 82 ? -16.680 25.397 12.725 1.00 67.00 82 PHE A CA 1
ATOM 635 C C . PHE A 1 82 ? -17.170 26.837 12.875 1.00 67.00 82 PHE A C 1
ATOM 637 O O . PHE A 1 82 ? -16.685 27.711 12.158 1.00 67.00 82 PHE A O 1
ATOM 644 N N . GLY A 1 83 ? -18.050 27.112 13.840 1.00 70.44 83 GLY A N 1
ATOM 645 C CA . GLY A 1 83 ? -18.504 28.461 14.171 1.00 70.44 83 GLY A CA 1
ATOM 646 C C . GLY A 1 83 ? -17.348 29.397 14.531 1.00 70.44 83 GLY A C 1
ATOM 647 O O . GLY A 1 83 ? -17.261 30.506 14.001 1.00 70.44 83 GLY A O 1
ATOM 648 N N . TYR A 1 84 ? -16.402 28.942 15.357 1.00 73.69 84 TYR A N 1
ATOM 649 C CA . TYR A 1 84 ? -15.205 29.717 15.698 1.00 73.69 84 TYR A CA 1
ATOM 650 C C . TYR A 1 84 ? -14.269 29.938 14.506 1.00 73.69 84 TYR A C 1
ATOM 652 O O . TYR A 1 84 ? -13.751 31.044 14.336 1.00 73.69 84 TYR A O 1
ATOM 660 N N . MET A 1 85 ? -14.070 28.922 13.664 1.00 64.44 85 MET A N 1
ATOM 661 C CA . MET A 1 85 ? -13.248 29.043 12.456 1.00 64.44 85 MET A CA 1
ATOM 662 C C . MET A 1 85 ? -13.867 30.012 11.440 1.00 64.44 85 MET A C 1
ATOM 664 O O . MET A 1 85 ? -13.159 30.838 10.867 1.00 64.44 85 MET A O 1
ATOM 668 N N . LEU A 1 86 ? -15.191 29.969 11.256 1.00 76.38 86 LEU A N 1
ATOM 669 C CA . LEU A 1 86 ? -15.928 30.912 10.408 1.00 76.38 86 LEU A CA 1
ATOM 670 C C . LEU A 1 86 ? -15.877 32.347 10.954 1.00 76.38 86 LEU A C 1
ATOM 672 O O . LEU A 1 86 ? -15.872 33.296 10.175 1.00 76.38 86 LEU A O 1
ATOM 676 N N . ALA A 1 87 ? -15.771 32.510 12.275 1.00 80.38 87 ALA A N 1
ATOM 677 C CA . ALA A 1 87 ? -15.534 33.795 12.932 1.00 80.38 87 ALA A CA 1
ATOM 678 C C . ALA A 1 87 ? -14.063 34.269 12.864 1.00 80.38 87 ALA A C 1
ATOM 680 O O . ALA A 1 87 ? -13.723 35.300 13.445 1.00 80.38 87 ALA A O 1
ATOM 681 N N . GLY A 1 88 ? -13.189 33.542 12.159 1.00 79.81 88 GLY A N 1
ATOM 682 C CA . GLY A 1 88 ? -11.800 33.928 11.910 1.00 79.81 88 GLY A CA 1
ATOM 683 C C . GLY A 1 88 ? -10.791 33.452 12.957 1.00 79.81 88 GLY A C 1
ATOM 684 O O . GLY A 1 88 ? -9.636 33.877 12.902 1.00 79.81 88 GLY A O 1
ATOM 685 N N . LYS A 1 89 ? -11.180 32.579 13.899 1.00 77.00 89 LYS A N 1
ATOM 686 C CA . LYS A 1 89 ? -10.223 31.950 14.826 1.00 77.00 89 LYS A CA 1
ATOM 687 C C . LYS A 1 89 ? -9.414 30.859 14.121 1.00 77.00 89 LYS A C 1
ATOM 689 O O . LYS A 1 89 ? -9.909 30.179 13.220 1.00 77.00 89 LYS A O 1
ATOM 694 N N . SER A 1 90 ? -8.169 30.664 14.558 1.00 73.88 90 SER A N 1
ATOM 695 C CA . SER A 1 90 ? -7.378 29.509 14.127 1.00 73.88 90 SER A CA 1
ATOM 696 C C . SER A 1 90 ? -8.010 28.211 14.639 1.00 73.88 90 SER A C 1
ATOM 698 O O . SER A 1 90 ? -8.748 28.210 15.627 1.00 73.88 90 SER A O 1
ATOM 700 N N . LYS A 1 91 ? -7.722 27.086 13.976 1.00 62.28 91 LYS A N 1
ATOM 701 C CA . LYS A 1 91 ? -8.182 25.765 14.425 1.00 62.28 91 LYS A CA 1
ATOM 702 C C . LYS A 1 91 ? -7.700 25.485 15.852 1.00 62.28 91 LYS A C 1
ATOM 704 O O . LYS A 1 91 ? -8.448 24.947 16.660 1.00 62.28 91 LYS A O 1
ATOM 709 N N . GLU A 1 92 ? -6.465 25.860 16.160 1.00 69.19 92 GLU A N 1
ATOM 710 C CA . GLU A 1 92 ? -5.841 25.672 17.465 1.00 69.19 92 GLU A CA 1
ATOM 711 C C . GLU A 1 92 ? -6.546 26.495 18.558 1.00 69.19 92 GLU A C 1
ATOM 713 O O . GLU A 1 92 ? -6.835 25.954 19.626 1.00 69.19 92 GLU A O 1
ATOM 718 N N . ASP A 1 93 ? -6.915 27.748 18.271 1.00 72.50 93 ASP A N 1
ATOM 719 C CA . ASP A 1 93 ? -7.648 28.613 19.209 1.00 72.50 93 ASP A CA 1
ATOM 720 C C . ASP A 1 93 ? -9.100 28.157 19.394 1.00 72.50 93 ASP A C 1
ATOM 722 O O . ASP A 1 93 ? -9.593 28.094 20.520 1.00 72.50 93 ASP A O 1
ATOM 726 N N . ALA A 1 94 ? -9.773 27.778 18.301 1.00 68.19 94 ALA A N 1
ATOM 727 C CA . ALA A 1 94 ? -11.125 27.219 18.324 1.00 68.19 94 ALA A CA 1
ATOM 728 C C . ALA A 1 94 ? -11.193 25.930 19.159 1.00 68.19 94 ALA A C 1
ATOM 730 O O . ALA A 1 94 ? -12.123 25.735 19.936 1.00 68.19 94 ALA A O 1
ATOM 731 N N . ILE A 1 95 ? -10.177 25.068 19.043 1.00 64.94 95 ILE A N 1
ATOM 732 C CA . ILE A 1 95 ? -10.059 23.851 19.852 1.00 64.94 95 ILE A CA 1
ATOM 733 C C . ILE A 1 95 ? -9.758 24.190 21.319 1.00 64.94 95 ILE A C 1
ATOM 735 O O . ILE A 1 95 ? -10.305 23.544 22.215 1.00 64.94 95 ILE A O 1
ATOM 739 N N . SER A 1 96 ? -8.903 25.181 21.588 1.00 68.75 96 SER A N 1
ATOM 740 C CA . SER A 1 96 ? -8.520 25.579 22.950 1.00 68.75 96 SER A CA 1
ATOM 741 C C . SER A 1 96 ? -9.682 26.185 23.747 1.00 68.75 96 SER A C 1
ATOM 743 O O . SER A 1 96 ? -9.807 25.916 24.942 1.00 68.75 96 SER A O 1
ATOM 745 N N . GLU A 1 97 ? -10.552 26.961 23.097 1.00 69.56 97 GLU A N 1
ATOM 746 C CA . GLU A 1 97 ? -11.742 27.588 23.701 1.00 69.56 97 GLU A CA 1
ATOM 747 C C . GLU A 1 97 ? -12.747 26.573 24.268 1.00 69.56 97 GLU A C 1
ATOM 749 O O . GLU A 1 97 ? -13.470 26.873 25.215 1.00 69.56 97 GLU A O 1
ATOM 754 N N . LEU A 1 98 ? -12.742 25.338 23.763 1.00 67.25 98 LEU A N 1
ATOM 755 C CA . LEU A 1 98 ? -13.690 24.295 24.169 1.00 67.25 98 LEU A CA 1
ATOM 756 C C . LEU A 1 98 ? -13.356 23.611 25.508 1.00 67.25 98 LEU A C 1
ATOM 758 O O . LEU A 1 98 ? -14.200 22.912 26.075 1.00 67.25 98 LEU A O 1
ATOM 762 N N . GLY A 1 99 ? -12.150 23.803 26.057 1.00 67.81 99 GLY A N 1
ATOM 763 C CA . GLY A 1 99 ? -11.799 23.402 27.429 1.00 67.81 99 GLY A CA 1
ATOM 764 C C . GLY A 1 99 ? -12.198 21.965 27.833 1.00 67.81 99 GLY A C 1
ATOM 765 O O . GLY A 1 99 ? -11.764 20.987 27.224 1.00 67.81 99 GLY A O 1
ATOM 766 N N . GLN A 1 100 ? -13.004 21.825 28.901 1.00 50.84 100 GLN A N 1
ATOM 767 C CA . GLN A 1 100 ? -13.445 20.537 29.478 1.00 50.84 100 GLN A CA 1
ATOM 768 C C . GLN A 1 100 ? -14.468 19.759 28.624 1.00 50.84 100 GLN A C 1
ATOM 770 O O . GLN A 1 100 ? -14.632 18.557 28.843 1.00 50.84 100 GLN A O 1
ATOM 775 N N . ARG A 1 101 ? -15.101 20.385 27.618 1.00 58.62 101 ARG A N 1
ATOM 776 C CA . ARG A 1 101 ? -16.020 19.707 26.676 1.00 58.62 101 ARG A CA 1
ATOM 777 C C . ARG A 1 101 ? -15.297 18.746 25.725 1.00 58.62 101 ARG A C 1
ATOM 779 O O . ARG A 1 101 ? -15.905 17.880 25.113 1.00 58.62 101 ARG A O 1
ATOM 786 N N . GLN A 1 102 ? -13.964 18.800 25.686 1.00 62.47 102 GLN A N 1
ATOM 787 C CA . GLN A 1 102 ? -13.123 17.878 24.920 1.00 62.47 102 GLN A CA 1
ATOM 788 C C . GLN A 1 102 ? -13.158 16.418 25.408 1.00 62.47 102 GLN A C 1
ATOM 790 O O . GLN A 1 102 ? -12.550 15.564 24.763 1.00 62.47 102 GLN A O 1
ATOM 795 N N . LYS A 1 103 ? -13.811 16.099 26.536 1.00 66.56 103 LYS A N 1
ATOM 796 C CA . LYS A 1 103 ? -13.854 14.724 27.054 1.00 66.56 103 LYS A CA 1
ATOM 797 C C . LYS A 1 103 ? -14.499 13.760 26.049 1.00 66.56 103 LYS A C 1
ATOM 799 O O . LYS A 1 103 ? -13.863 12.765 25.718 1.00 66.56 103 LYS A O 1
ATOM 804 N N . GLY A 1 104 ? -15.663 14.105 25.491 1.00 62.34 104 GLY A N 1
ATOM 805 C CA . GLY A 1 104 ? -16.358 13.271 24.500 1.00 62.34 104 GLY A CA 1
ATOM 806 C C . GLY A 1 104 ? -15.557 13.082 23.207 1.00 62.34 104 GLY A C 1
ATOM 807 O O . GLY A 1 104 ? -15.389 11.958 22.738 1.00 62.34 104 GLY A O 1
ATOM 808 N N . LEU A 1 105 ? -14.947 14.155 22.685 1.00 62.41 105 LEU A N 1
ATOM 809 C CA . LEU A 1 105 ? -14.055 14.076 21.519 1.00 62.41 105 LEU A CA 1
ATOM 810 C C . LEU A 1 105 ? -12.819 13.202 21.774 1.00 62.41 105 LEU A C 1
ATOM 812 O O . LEU A 1 105 ? -12.437 12.413 20.912 1.00 62.41 105 LEU A O 1
ATOM 816 N N . ARG A 1 106 ? -12.183 13.322 22.946 1.00 66.19 106 ARG A N 1
ATOM 817 C CA . ARG A 1 106 ? -11.010 12.509 23.310 1.00 66.19 106 ARG A CA 1
ATOM 818 C C . ARG A 1 106 ? -11.382 11.043 23.514 1.00 66.19 106 ARG A C 1
ATOM 820 O O . ARG A 1 106 ? -10.634 10.172 23.084 1.00 66.19 106 ARG A O 1
ATOM 827 N N . GLU A 1 107 ? -12.523 10.766 24.140 1.00 69.81 107 GLU A N 1
ATOM 828 C CA . GLU A 1 107 ? -13.042 9.407 24.323 1.00 69.81 107 GLU A CA 1
ATOM 829 C C . GLU A 1 107 ? -13.374 8.756 22.976 1.00 69.81 107 GLU A C 1
ATOM 831 O O . GLU A 1 107 ? -12.949 7.628 22.731 1.00 69.81 107 GLU A O 1
ATOM 836 N N . MET A 1 108 ? -14.012 9.491 22.060 1.00 66.81 108 MET A N 1
ATOM 837 C CA . MET A 1 108 ? -14.268 9.030 20.693 1.00 66.81 108 MET A CA 1
ATOM 838 C C . MET A 1 108 ? -12.964 8.788 19.922 1.00 66.81 108 MET A C 1
ATOM 840 O O . MET A 1 108 ? -12.779 7.719 19.345 1.00 66.81 108 MET A O 1
ATOM 844 N N . GLN A 1 109 ? -12.013 9.729 19.953 1.00 64.81 109 GLN A N 1
ATOM 845 C CA . GLN A 1 109 ? -10.698 9.556 19.320 1.00 64.81 109 GLN A CA 1
ATOM 846 C C . GLN A 1 109 ? -9.960 8.327 19.863 1.00 64.81 109 GLN A C 1
ATOM 848 O O . GLN A 1 109 ? -9.379 7.561 19.092 1.00 64.81 109 GLN A O 1
ATOM 853 N N . GLN A 1 110 ? -10.011 8.105 21.178 1.00 71.06 110 GLN A N 1
ATOM 854 C CA . GLN A 1 110 ? -9.402 6.947 21.821 1.00 71.06 110 GLN A CA 1
ATOM 855 C C . GLN A 1 110 ? -10.108 5.641 21.432 1.00 71.06 110 GLN A C 1
ATOM 857 O O . GLN A 1 110 ? -9.437 4.630 21.199 1.00 71.06 110 GLN A O 1
ATOM 862 N N . ALA A 1 111 ? -11.437 5.649 21.327 1.00 67.81 111 ALA A N 1
ATOM 863 C CA . ALA A 1 111 ? -12.229 4.499 20.906 1.00 67.81 111 ALA A CA 1
ATOM 864 C C . ALA A 1 111 ? -11.951 4.132 19.439 1.00 67.81 111 ALA A C 1
ATOM 866 O O . ALA A 1 111 ? -11.668 2.966 19.146 1.00 67.81 111 ALA A O 1
ATOM 867 N N . VAL A 1 112 ? -11.924 5.118 18.532 1.00 72.69 112 VAL A N 1
ATOM 868 C CA . VAL A 1 112 ? -11.532 4.924 17.125 1.00 72.69 112 VAL A CA 1
ATOM 869 C C . VAL A 1 112 ? -10.113 4.368 17.057 1.00 72.69 112 VAL A C 1
ATOM 871 O O . VAL A 1 112 ? -9.880 3.344 16.417 1.00 72.69 112 VAL A O 1
ATOM 874 N N . HIS A 1 113 ? -9.163 4.985 17.766 1.00 74.62 113 HIS A N 1
ATOM 875 C CA . HIS A 1 113 ? -7.773 4.536 17.778 1.00 74.62 113 HIS A CA 1
ATOM 876 C C . HIS A 1 113 ? -7.640 3.083 18.255 1.00 74.62 113 HIS A C 1
ATOM 878 O O . HIS A 1 113 ? -6.955 2.280 17.619 1.00 74.62 113 HIS A O 1
ATOM 884 N N . THR A 1 114 ? -8.324 2.728 19.343 1.00 79.69 114 THR A N 1
ATOM 885 C CA . THR A 1 114 ? -8.309 1.374 19.911 1.00 79.69 114 THR A CA 1
ATOM 886 C C . THR A 1 114 ? -8.900 0.357 18.936 1.00 79.69 114 THR A C 1
ATOM 888 O O . THR A 1 114 ? -8.312 -0.706 18.725 1.00 79.69 114 THR A O 1
ATOM 891 N N . THR A 1 115 ? -10.015 0.702 18.289 1.00 76.25 115 THR A N 1
ATOM 892 C CA . THR A 1 115 ? -10.697 -0.152 17.307 1.00 76.25 115 THR A CA 1
ATOM 893 C C . THR A 1 115 ? -9.816 -0.400 16.084 1.00 76.25 115 THR A C 1
ATOM 895 O O . THR A 1 115 ? -9.575 -1.554 15.723 1.00 76.25 115 THR A O 1
ATOM 898 N N . VAL A 1 116 ? -9.227 0.660 15.517 1.00 77.81 116 VAL A N 1
ATOM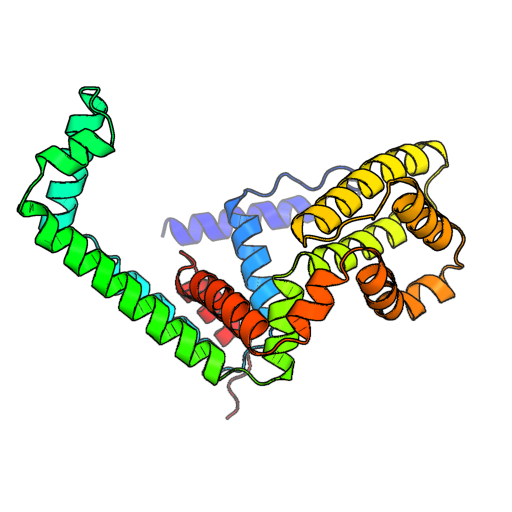 899 C CA . VAL A 1 116 ? -8.309 0.569 14.370 1.00 77.81 116 VAL A CA 1
ATOM 900 C C . VAL A 1 116 ? -7.088 -0.282 14.709 1.00 77.81 116 VAL A C 1
ATOM 902 O O . VAL A 1 116 ? -6.724 -1.168 13.936 1.00 77.81 116 VAL A O 1
ATOM 905 N N . GLN A 1 117 ? -6.458 -0.050 15.865 1.00 83.38 117 GLN A N 1
ATOM 906 C CA . GLN A 1 117 ? -5.274 -0.804 16.286 1.00 83.38 117 GLN A CA 1
ATOM 907 C C . GLN A 1 117 ? -5.586 -2.285 16.502 1.00 83.38 117 GLN A C 1
ATOM 909 O O . GLN A 1 117 ? -4.827 -3.143 16.051 1.00 83.38 117 GLN A O 1
ATOM 914 N N . SER A 1 118 ? -6.703 -2.589 17.165 1.00 89.19 118 SER A N 1
ATOM 915 C CA . SER A 1 118 ? -7.143 -3.962 17.417 1.00 89.19 118 SER A CA 1
ATOM 916 C C . SER A 1 118 ? -7.424 -4.708 16.109 1.00 89.19 118 SER A C 1
ATOM 918 O O . SER A 1 118 ? -6.842 -5.770 15.863 1.00 89.19 118 SER A O 1
ATOM 920 N N . GLY A 1 119 ? -8.231 -4.115 15.221 1.00 85.81 119 GLY A N 1
ATOM 921 C CA . GLY A 1 119 ? -8.553 -4.691 13.914 1.00 85.81 119 GLY A CA 1
ATOM 922 C C . GLY A 1 119 ? -7.310 -4.911 13.051 1.00 85.81 119 GLY A C 1
ATOM 923 O O . GLY A 1 119 ? -7.118 -5.990 12.488 1.00 85.81 119 GLY A O 1
ATOM 924 N N . SER A 1 120 ? -6.412 -3.926 13.021 1.00 88.81 120 SER A N 1
ATOM 925 C CA . SER A 1 120 ? -5.195 -3.969 12.206 1.00 88.81 120 SER A CA 1
ATOM 926 C C . SER A 1 120 ? -4.185 -5.004 12.694 1.00 88.81 120 SER A C 1
ATOM 928 O O . SER A 1 120 ? -3.613 -5.729 11.879 1.00 88.81 120 SER A O 1
ATOM 930 N N . ARG A 1 121 ? -3.983 -5.130 14.014 1.00 93.81 121 ARG A N 1
ATOM 931 C CA . ARG A 1 121 ? -3.101 -6.161 14.586 1.00 93.81 121 ARG A CA 1
ATOM 932 C C . ARG A 1 121 ? -3.640 -7.558 14.332 1.00 93.81 121 ARG A C 1
ATOM 934 O O . ARG A 1 121 ? -2.898 -8.404 13.843 1.00 93.81 121 ARG A O 1
ATOM 941 N N . LYS A 1 122 ? -4.935 -7.772 14.575 1.00 94.31 122 LYS A N 1
ATOM 942 C CA . LYS A 1 122 ? -5.590 -9.057 14.319 1.00 94.31 122 LYS A CA 1
ATOM 943 C C . LYS A 1 122 ? -5.474 -9.459 12.850 1.00 94.31 122 LYS A C 1
ATOM 945 O O . LYS A 1 122 ? -5.129 -10.599 12.552 1.00 94.31 122 LYS A O 1
ATOM 950 N N . LEU A 1 123 ? -5.713 -8.525 11.927 1.00 93.44 123 LEU A N 1
ATOM 951 C CA . LEU A 1 123 ? -5.551 -8.780 10.498 1.00 93.44 123 LEU A CA 1
ATOM 952 C C . LEU A 1 123 ? -4.107 -9.174 10.164 1.00 93.44 123 LEU A C 1
ATOM 954 O O . LEU A 1 123 ? -3.893 -10.182 9.492 1.00 93.44 123 LEU A O 1
ATOM 958 N N . LEU A 1 124 ? -3.124 -8.421 10.663 1.00 92.62 124 LEU A N 1
ATOM 959 C CA . LEU A 1 124 ? -1.707 -8.693 10.431 1.00 92.62 124 LEU A CA 1
ATOM 960 C C . LEU A 1 124 ? -1.280 -10.062 10.983 1.00 92.62 124 LEU A C 1
ATOM 962 O O . LEU A 1 124 ? -0.584 -10.811 10.297 1.00 92.62 124 LEU A O 1
ATOM 966 N N . GLU A 1 125 ? -1.727 -10.421 12.188 1.00 94.12 125 GLU A N 1
ATOM 967 C CA . GLU A 1 125 ? -1.493 -11.730 12.810 1.00 94.12 125 GLU A CA 1
ATOM 968 C C . GLU A 1 125 ? -2.051 -12.873 11.961 1.00 94.12 125 GLU A C 1
ATOM 970 O O . GLU A 1 125 ? -1.383 -13.894 11.795 1.00 94.12 125 GLU A O 1
ATOM 975 N N . MET A 1 126 ? -3.228 -12.679 11.360 1.00 95.06 126 MET A N 1
ATOM 976 C CA . MET A 1 126 ? -3.847 -13.668 10.482 1.00 95.06 126 MET A CA 1
ATOM 977 C C . MET A 1 126 ? -3.117 -13.833 9.143 1.00 95.06 126 MET A C 1
ATOM 979 O O . MET A 1 126 ? -3.294 -14.874 8.511 1.00 95.06 126 MET A O 1
ATOM 983 N N . MET A 1 127 ? -2.343 -12.847 8.675 1.00 93.62 127 MET A N 1
ATOM 984 C CA . MET A 1 127 ? -1.624 -12.928 7.396 1.00 93.62 127 MET A CA 1
ATOM 985 C C . MET A 1 127 ? -0.420 -13.874 7.471 1.00 93.62 127 MET A C 1
ATOM 987 O O . MET A 1 127 ? 0.410 -13.770 8.380 1.00 93.62 127 MET A O 1
ATOM 991 N N . SER A 1 128 ? -0.266 -14.732 6.458 1.00 92.31 128 SER A N 1
ATOM 992 C CA . SER A 1 128 ? 0.928 -15.568 6.287 1.00 92.31 128 SER A CA 1
ATOM 993 C C . SER A 1 128 ? 2.170 -14.727 5.963 1.00 92.31 128 SER A C 1
ATOM 995 O O . SER A 1 128 ? 2.063 -13.592 5.499 1.00 92.31 128 SER A O 1
ATOM 997 N N . ALA A 1 129 ? 3.370 -15.286 6.158 1.00 86.69 129 ALA A N 1
ATOM 998 C CA . ALA A 1 129 ? 4.624 -14.595 5.832 1.00 86.69 129 ALA A CA 1
ATOM 999 C C . ALA A 1 129 ? 4.682 -14.140 4.361 1.00 86.69 129 ALA A C 1
ATOM 1001 O O . ALA A 1 129 ? 5.139 -13.038 4.059 1.00 86.69 129 ALA A O 1
ATOM 1002 N N . GLU A 1 130 ? 4.155 -14.966 3.460 1.00 84.69 130 GLU A N 1
ATOM 1003 C CA . GLU A 1 130 ? 4.079 -14.665 2.036 1.00 84.69 130 GLU A CA 1
ATOM 1004 C C . GLU A 1 130 ? 3.070 -13.540 1.738 1.00 84.69 130 GLU A C 1
ATOM 1006 O O . GLU A 1 130 ? 3.396 -12.600 1.014 1.00 84.69 130 GLU A O 1
ATOM 1011 N N . GLN A 1 131 ? 1.885 -13.553 2.364 1.00 90.00 131 GLN A N 1
ATOM 1012 C CA . GLN A 1 131 ? 0.915 -12.452 2.252 1.00 90.00 131 GLN A CA 1
ATOM 1013 C C . GLN A 1 131 ? 1.498 -11.136 2.783 1.00 90.00 131 GLN A C 1
ATOM 1015 O O . GLN A 1 131 ? 1.389 -10.107 2.123 1.00 90.00 131 GLN A O 1
ATOM 1020 N N . ARG A 1 132 ? 2.184 -11.168 3.935 1.00 88.50 132 ARG A N 1
ATOM 1021 C CA . ARG A 1 132 ? 2.869 -9.999 4.514 1.00 88.50 132 ARG A CA 1
ATOM 1022 C C . ARG A 1 132 ? 3.941 -9.448 3.578 1.00 88.50 132 ARG A C 1
ATOM 1024 O O . ARG A 1 132 ? 4.052 -8.235 3.427 1.00 88.50 132 ARG A O 1
ATOM 1031 N N . ARG A 1 133 ? 4.713 -10.318 2.919 1.00 81.06 133 ARG A N 1
ATOM 1032 C CA . ARG A 1 133 ? 5.720 -9.904 1.933 1.00 81.06 133 ARG A CA 1
ATOM 1033 C C . ARG A 1 133 ? 5.072 -9.213 0.733 1.00 81.06 133 ARG A C 1
ATOM 1035 O O . ARG A 1 133 ? 5.481 -8.104 0.400 1.00 81.06 133 ARG A O 1
ATOM 1042 N N . ARG A 1 134 ? 4.044 -9.817 0.126 1.00 80.69 134 ARG A N 1
ATOM 1043 C CA . ARG A 1 134 ? 3.304 -9.204 -0.993 1.00 80.69 134 ARG A CA 1
ATOM 1044 C C . ARG A 1 134 ? 2.671 -7.877 -0.597 1.00 80.69 134 ARG A C 1
ATOM 1046 O O . ARG A 1 134 ? 2.797 -6.901 -1.326 1.00 80.69 134 ARG A O 1
ATOM 1053 N N . PHE A 1 135 ? 2.046 -7.823 0.577 1.00 85.81 135 PHE A N 1
ATOM 1054 C CA . PHE A 1 135 ? 1.371 -6.630 1.074 1.00 85.81 135 PHE A CA 1
ATOM 1055 C C . PHE A 1 135 ? 2.350 -5.476 1.330 1.00 85.81 135 PHE A C 1
ATOM 1057 O O . PHE A 1 135 ? 2.075 -4.341 0.936 1.00 85.81 135 PHE A O 1
ATOM 1064 N N . PHE A 1 136 ? 3.518 -5.771 1.914 1.00 83.75 136 PHE A N 1
ATOM 1065 C CA . PHE A 1 136 ? 4.590 -4.793 2.107 1.00 83.75 136 PHE A CA 1
ATOM 1066 C C . PHE A 1 136 ? 5.107 -4.271 0.767 1.00 83.75 136 PHE A C 1
ATOM 1068 O O . PHE A 1 136 ? 5.241 -3.065 0.595 1.00 83.75 136 PHE A O 1
ATOM 1075 N N . LEU A 1 137 ? 5.365 -5.162 -0.195 1.00 77.06 137 LEU A N 1
ATOM 1076 C CA . LEU A 1 137 ? 5.859 -4.775 -1.517 1.00 77.06 137 LEU A CA 1
ATOM 1077 C C . LEU A 1 137 ? 4.828 -3.942 -2.291 1.00 77.06 137 LEU A C 1
ATOM 1079 O O . LEU A 1 137 ? 5.197 -2.916 -2.859 1.00 77.06 137 LEU A O 1
ATOM 1083 N N . TYR A 1 138 ? 3.546 -4.308 -2.250 1.00 75.69 138 TYR A N 1
ATOM 1084 C CA . TYR A 1 138 ? 2.483 -3.553 -2.916 1.00 75.69 138 TYR A CA 1
ATOM 1085 C C . TYR A 1 138 ? 2.314 -2.138 -2.339 1.00 75.69 138 TYR A C 1
ATOM 1087 O O . TYR A 1 138 ? 2.136 -1.182 -3.088 1.00 75.69 138 TYR A O 1
ATOM 1095 N N . ASN A 1 139 ? 2.403 -1.982 -1.014 1.00 71.88 139 ASN A N 1
ATOM 1096 C CA . ASN A 1 139 ? 2.308 -0.667 -0.356 1.00 71.88 139 ASN A CA 1
ATOM 1097 C C . ASN A 1 139 ? 3.638 0.076 -0.286 1.00 71.88 139 ASN A C 1
ATOM 1099 O O . ASN A 1 139 ? 3.725 1.159 0.294 1.00 71.88 139 ASN A O 1
ATOM 1103 N N . SER A 1 140 ? 4.684 -0.500 -0.865 1.00 69.00 140 SER A N 1
ATOM 1104 C CA . SER A 1 140 ? 5.965 0.162 -0.974 1.00 69.00 140 SER A CA 1
ATOM 1105 C C . SER A 1 140 ? 6.085 0.913 -2.296 1.00 69.00 140 SER A C 1
ATOM 1107 O O . SER A 1 140 ? 5.477 0.522 -3.296 1.00 69.00 140 SER A O 1
ATOM 1109 N N . PRO A 1 141 ? 6.989 1.902 -2.369 1.0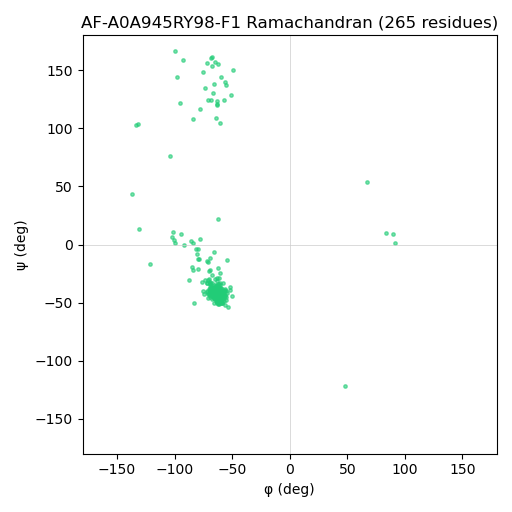0 63.84 141 PRO A N 1
ATOM 1110 C CA . PRO A 1 141 ? 7.420 2.463 -3.647 1.00 63.84 141 PRO A CA 1
ATOM 1111 C C . PRO A 1 141 ? 7.959 1.412 -4.644 1.00 63.84 141 PRO A C 1
ATOM 1113 O O . PRO A 1 141 ? 8.060 1.699 -5.831 1.00 63.84 141 PRO A O 1
ATOM 1116 N N . GLY A 1 142 ? 8.252 0.179 -4.205 1.00 63.72 142 GLY A N 1
ATOM 1117 C CA . GLY A 1 142 ? 8.632 -0.943 -5.065 1.00 63.72 142 GLY A CA 1
ATOM 1118 C C . GLY A 1 142 ? 7.513 -1.454 -5.985 1.00 63.72 142 GLY A C 1
ATOM 1119 O O . GLY A 1 142 ? 7.820 -1.938 -7.072 1.00 63.72 142 GLY A O 1
ATOM 1120 N N . ARG A 1 143 ? 6.223 -1.289 -5.639 1.00 68.88 143 ARG A N 1
ATOM 1121 C CA . ARG A 1 143 ? 5.110 -1.554 -6.582 1.00 68.88 143 ARG A CA 1
ATOM 1122 C C . ARG A 1 143 ? 5.218 -0.659 -7.808 1.00 68.88 143 ARG A C 1
ATOM 1124 O O . ARG A 1 143 ? 5.074 -1.135 -8.931 1.00 68.88 143 ARG A O 1
ATOM 1131 N N . ALA A 1 144 ? 5.546 0.614 -7.584 1.00 69.25 144 ALA A N 1
ATOM 1132 C CA . ALA A 1 144 ? 5.706 1.582 -8.658 1.00 69.25 144 ALA A CA 1
ATOM 1133 C C . ALA A 1 144 ? 6.771 1.126 -9.664 1.00 69.25 144 ALA A C 1
ATOM 1135 O O . ALA A 1 144 ? 6.591 1.328 -10.856 1.00 69.25 144 ALA A O 1
ATOM 1136 N N . LEU A 1 145 ? 7.823 0.427 -9.219 1.00 79.50 145 LEU A N 1
ATOM 1137 C CA . LEU A 1 145 ? 8.850 -0.111 -10.111 1.00 79.50 145 LEU A CA 1
ATOM 1138 C C . LEU A 1 145 ? 8.307 -1.174 -11.081 1.00 79.50 145 LEU A C 1
ATOM 1140 O O . LEU A 1 145 ? 8.722 -1.204 -12.237 1.00 79.50 145 LEU A O 1
ATOM 1144 N N . THR A 1 146 ? 7.358 -2.006 -10.642 1.00 78.06 146 THR A N 1
ATOM 1145 C CA . THR A 1 146 ? 6.704 -2.997 -11.517 1.00 78.06 146 THR A CA 1
ATOM 1146 C C . THR A 1 146 ? 5.890 -2.296 -12.602 1.00 78.06 146 THR A C 1
ATOM 1148 O O . THR A 1 146 ? 6.112 -2.541 -13.787 1.00 78.06 146 THR A O 1
ATOM 1151 N N . SER A 1 147 ? 5.034 -1.344 -12.219 1.00 79.12 147 SER A N 1
ATOM 1152 C CA . SER A 1 147 ? 4.239 -0.552 -13.166 1.00 79.12 147 SER A CA 1
ATOM 1153 C C . SER A 1 147 ? 5.111 0.304 -14.094 1.00 79.12 147 SER A C 1
ATOM 1155 O O . SER A 1 147 ? 4.827 0.428 -15.282 1.00 79.12 147 SER A O 1
ATOM 1157 N N . MET A 1 148 ? 6.211 0.866 -13.589 1.00 83.75 148 MET A N 1
ATOM 1158 C CA . MET A 1 148 ? 7.175 1.622 -14.394 1.00 83.75 148 MET A CA 1
ATOM 1159 C C . MET A 1 148 ? 7.862 0.725 -15.427 1.00 83.75 148 MET A C 1
ATOM 1161 O O . MET A 1 148 ? 7.997 1.126 -16.581 1.00 83.75 148 MET A O 1
ATOM 1165 N N . LEU A 1 149 ? 8.244 -0.503 -15.058 1.00 85.88 149 LEU A N 1
ATOM 1166 C CA . LEU A 1 149 ? 8.805 -1.474 -16.000 1.00 85.88 149 LEU A CA 1
ATOM 1167 C C . LEU A 1 149 ? 7.780 -1.920 -17.050 1.00 85.88 149 LEU A C 1
ATOM 1169 O O . LEU A 1 149 ? 8.141 -2.053 -18.215 1.00 85.88 149 LEU A O 1
ATOM 1173 N N . GLU A 1 150 ? 6.504 -2.078 -16.695 1.00 85.50 150 GLU A N 1
ATOM 1174 C CA . GLU A 1 150 ? 5.437 -2.323 -17.678 1.00 85.50 150 GLU A CA 1
ATOM 1175 C C . GLU A 1 150 ? 5.305 -1.172 -18.681 1.00 85.50 150 GLU A C 1
ATOM 1177 O O . GLU A 1 150 ? 5.256 -1.405 -19.891 1.00 85.50 150 GLU A O 1
ATOM 1182 N N . GLN A 1 151 ? 5.305 0.074 -18.199 1.00 84.62 151 GLN A N 1
ATOM 1183 C CA . GLN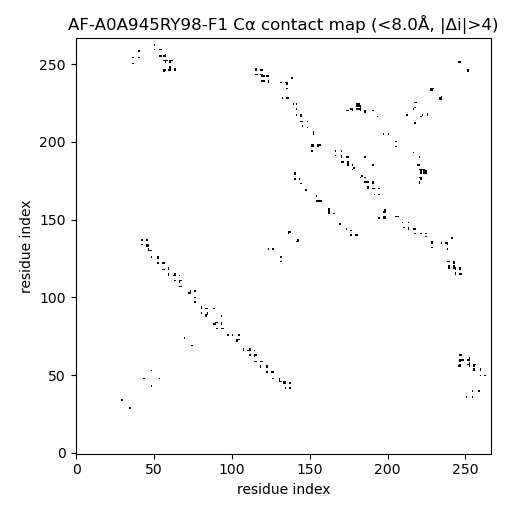 A 1 151 ? 5.251 1.264 -19.052 1.00 84.62 151 GLN A CA 1
ATOM 1184 C C . GLN A 1 151 ? 6.478 1.363 -19.964 1.00 84.62 151 GLN A C 1
ATOM 1186 O O . GLN A 1 151 ? 6.334 1.618 -21.159 1.00 84.62 151 GLN A O 1
ATOM 1191 N N . ILE A 1 152 ? 7.679 1.089 -19.443 1.00 87.81 152 ILE A N 1
ATOM 1192 C CA . ILE A 1 152 ? 8.910 1.006 -20.245 1.00 87.81 152 ILE A CA 1
ATOM 1193 C C . ILE A 1 152 ? 8.773 -0.093 -21.305 1.00 87.81 152 ILE A C 1
ATOM 1195 O O . ILE A 1 152 ? 9.115 0.122 -22.467 1.00 87.81 152 ILE A O 1
ATOM 1199 N N . GLY A 1 153 ? 8.217 -1.248 -20.933 1.00 86.38 153 GLY A N 1
ATOM 1200 C CA . GLY A 1 153 ? 7.951 -2.365 -21.833 1.00 86.38 153 GLY A CA 1
ATOM 1201 C C . GLY A 1 153 ? 7.068 -1.991 -23.023 1.00 86.38 153 GLY A C 1
ATOM 1202 O O . GLY A 1 153 ? 7.353 -2.427 -24.139 1.00 86.38 153 GLY A O 1
ATOM 1203 N N . ARG A 1 154 ? 6.046 -1.154 -22.795 1.00 85.88 154 ARG A N 1
ATOM 1204 C CA . ARG A 1 154 ? 5.148 -0.622 -23.835 1.00 85.88 154 ARG A CA 1
ATOM 1205 C C . ARG A 1 154 ? 5.819 0.469 -24.677 1.00 85.88 154 ARG A C 1
ATOM 1207 O O . ARG A 1 154 ? 5.697 0.462 -25.896 1.00 85.88 154 ARG A O 1
ATOM 1214 N N . ALA A 1 155 ? 6.560 1.379 -24.045 1.00 86.56 155 ALA A N 1
ATOM 1215 C CA . ALA A 1 155 ? 7.111 2.567 -24.699 1.00 86.56 155 ALA A CA 1
ATOM 1216 C C . ALA A 1 155 ? 8.450 2.339 -25.425 1.00 86.56 155 ALA A C 1
ATOM 1218 O O . ALA A 1 155 ? 8.826 3.127 -26.290 1.00 86.56 155 ALA A O 1
ATOM 1219 N N . ARG A 1 156 ? 9.200 1.275 -25.114 1.00 86.81 156 ARG A N 1
ATOM 1220 C CA . ARG A 1 156 ? 10.578 1.081 -25.616 1.00 86.81 156 ARG A CA 1
ATOM 1221 C C . ARG A 1 156 ? 10.747 0.951 -27.127 1.00 86.81 156 ARG A C 1
ATOM 1223 O O . ARG A 1 156 ? 11.854 1.158 -27.625 1.00 86.81 156 ARG A O 1
ATOM 1230 N N . LYS A 1 157 ? 9.679 0.614 -27.853 1.00 86.31 157 LYS A N 1
ATOM 1231 C CA . LYS A 1 157 ? 9.666 0.548 -29.325 1.00 86.31 157 LYS A CA 1
ATOM 1232 C C . LYS A 1 157 ? 9.040 1.782 -29.979 1.00 86.31 157 LYS A C 1
ATOM 1234 O O . LYS A 1 157 ? 8.923 1.818 -31.199 1.00 86.31 157 LYS A O 1
ATOM 1239 N N . ALA A 1 158 ? 8.664 2.789 -29.191 1.00 86.75 158 ALA A N 1
ATOM 1240 C CA . ALA A 1 158 ? 8.166 4.046 -29.724 1.00 86.75 158 ALA A CA 1
ATOM 1241 C C . ALA A 1 158 ? 9.241 4.756 -30.577 1.00 86.75 158 ALA A C 1
ATOM 1243 O O . ALA A 1 158 ? 10.447 4.556 -30.349 1.00 86.75 158 ALA A O 1
ATOM 1244 N N . PRO A 1 159 ? 8.820 5.614 -31.527 1.00 91.31 159 PRO A N 1
ATOM 1245 C CA . PRO A 1 159 ? 9.721 6.489 -32.269 1.00 91.31 159 PRO A CA 1
ATOM 1246 C C . PRO A 1 159 ? 10.668 7.257 -31.343 1.00 91.31 159 PRO A C 1
ATOM 1248 O O . PRO A 1 159 ? 10.335 7.555 -30.194 1.00 91.31 159 PRO A O 1
ATOM 1251 N N . LEU A 1 160 ? 11.865 7.581 -31.841 1.00 87.50 160 LEU A N 1
ATOM 1252 C CA . LEU A 1 160 ? 12.943 8.132 -31.015 1.00 87.50 160 LEU A CA 1
ATOM 1253 C C . LEU A 1 160 ? 12.535 9.402 -30.255 1.00 87.50 160 LEU A C 1
ATOM 1255 O O . LEU A 1 160 ? 12.883 9.536 -29.085 1.00 87.50 160 LEU A O 1
ATOM 1259 N N . GLU A 1 161 ? 11.774 10.286 -30.893 1.00 83.56 161 GLU A N 1
ATOM 1260 C CA . GLU A 1 161 ? 11.296 11.538 -30.299 1.00 83.56 161 GLU A CA 1
ATOM 1261 C C . GLU A 1 161 ? 10.352 11.281 -29.113 1.00 83.56 161 GLU A C 1
ATOM 1263 O O . GLU A 1 161 ? 10.554 11.816 -28.020 1.00 83.56 161 GLU A O 1
ATOM 1268 N N . HIS A 1 162 ? 9.388 10.369 -29.278 1.00 82.12 162 HIS A N 1
ATOM 1269 C CA . HIS A 1 162 ? 8.464 9.967 -28.212 1.00 82.12 162 HIS A CA 1
ATOM 1270 C C . HIS A 1 162 ? 9.199 9.247 -27.076 1.00 82.12 162 HIS A C 1
ATOM 1272 O O . HIS A 1 162 ? 8.932 9.487 -25.897 1.00 82.12 162 HIS A O 1
ATOM 1278 N N . TRP A 1 163 ? 10.182 8.410 -27.418 1.00 86.69 163 TRP A N 1
ATOM 1279 C CA . TRP A 1 163 ? 11.027 7.749 -26.431 1.00 86.69 163 TRP A CA 1
ATOM 1280 C C . TRP A 1 163 ? 11.831 8.746 -25.595 1.00 86.69 163 TRP A C 1
ATOM 1282 O O . TRP A 1 163 ? 11.941 8.563 -24.388 1.00 86.69 163 TRP A O 1
ATOM 1292 N N . GLN A 1 164 ? 12.398 9.796 -26.193 1.00 87.06 164 GLN A N 1
ATOM 1293 C CA . GLN A 1 164 ? 13.176 10.792 -25.449 1.00 87.06 164 GLN A CA 1
ATOM 1294 C C . GLN A 1 164 ? 12.313 11.545 -24.427 1.00 87.06 164 GLN A C 1
ATOM 1296 O O . GLN A 1 164 ? 12.740 11.722 -23.281 1.00 87.06 164 GLN A O 1
ATOM 1301 N N . GLY A 1 165 ? 11.087 11.923 -24.808 1.00 83.19 165 GLY A N 1
ATOM 1302 C CA . GLY A 1 165 ? 10.106 12.518 -23.896 1.00 83.19 165 GLY A CA 1
ATOM 1303 C C . GLY A 1 165 ? 9.733 11.572 -22.751 1.00 83.19 165 GLY A C 1
ATOM 1304 O O . GLY A 1 165 ? 9.872 11.928 -21.577 1.00 83.19 165 GLY A O 1
ATOM 1305 N N . PHE A 1 166 ? 9.361 10.332 -23.086 1.00 87.44 166 PHE A N 1
ATOM 1306 C CA . PHE A 1 1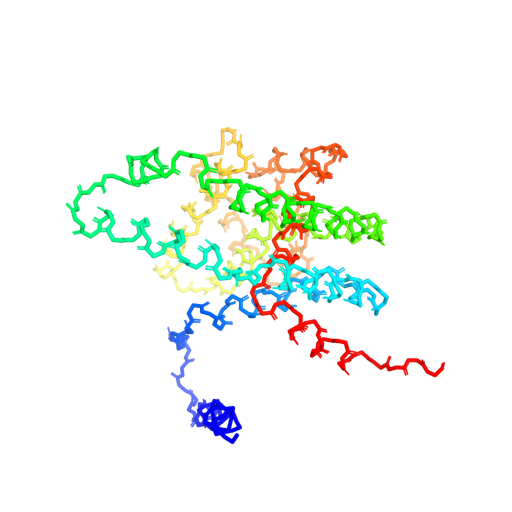66 ? 9.052 9.282 -22.113 1.00 87.44 166 PHE A CA 1
ATOM 1307 C C . PHE A 1 166 ? 10.226 9.014 -21.159 1.00 87.44 166 PHE A C 1
ATOM 1309 O O . PHE A 1 166 ? 10.055 9.022 -19.942 1.00 87.44 166 PHE A O 1
ATOM 1316 N N . ARG A 1 167 ? 11.442 8.849 -21.692 1.00 88.94 167 ARG A N 1
ATOM 1317 C CA . ARG A 1 167 ? 12.675 8.600 -20.932 1.00 88.94 167 ARG A CA 1
ATOM 1318 C C . ARG A 1 167 ? 12.929 9.701 -19.913 1.00 88.94 167 ARG A C 1
ATOM 1320 O O . ARG A 1 167 ? 13.277 9.395 -18.774 1.00 88.94 167 ARG A O 1
ATOM 1327 N N . LYS A 1 168 ? 12.742 10.970 -20.287 1.00 86.25 168 LYS A N 1
ATOM 1328 C CA . LYS A 1 168 ? 12.907 12.109 -19.371 1.00 86.25 168 LYS A CA 1
ATOM 1329 C C . LYS A 1 168 ? 11.899 12.052 -18.219 1.00 86.25 168 LYS A C 1
ATOM 1331 O O . LYS A 1 168 ? 12.306 12.166 -17.063 1.00 86.25 168 LYS A O 1
ATOM 1336 N N . GLY A 1 169 ? 10.617 11.833 -18.522 1.00 83.25 169 GLY A N 1
ATOM 1337 C CA . GLY A 1 169 ? 9.561 11.704 -17.509 1.00 83.25 169 GLY A CA 1
ATOM 1338 C C . GLY A 1 169 ? 9.782 10.509 -16.578 1.00 83.25 169 GLY A C 1
ATOM 1339 O O . GLY A 1 169 ? 9.784 10.659 -15.356 1.00 83.25 169 GLY A O 1
ATOM 1340 N N . MET A 1 170 ? 10.077 9.341 -17.151 1.00 88.69 170 MET A N 1
ATOM 1341 C CA . MET A 1 170 ? 10.335 8.105 -16.413 1.00 88.69 170 MET A CA 1
ATOM 1342 C C . MET A 1 170 ? 11.584 8.208 -15.526 1.00 88.69 170 MET A C 1
ATOM 1344 O O . MET A 1 170 ? 11.576 7.745 -14.387 1.00 88.69 170 MET A O 1
ATOM 1348 N N . THR A 1 171 ? 12.634 8.895 -15.994 1.00 88.62 171 THR A N 1
ATOM 1349 C CA . THR A 1 171 ? 13.832 9.174 -15.183 1.00 88.62 171 THR A CA 1
ATOM 1350 C C . THR A 1 171 ? 13.476 9.976 -13.931 1.00 88.62 171 THR A C 1
ATOM 1352 O O . THR A 1 171 ? 13.892 9.621 -12.829 1.00 88.62 171 THR A O 1
ATOM 1355 N N . ALA A 1 172 ? 12.685 11.044 -14.076 1.00 84.62 172 ALA A N 1
ATOM 1356 C CA . ALA A 1 172 ? 12.265 11.865 -12.942 1.00 84.62 172 ALA A CA 1
ATOM 1357 C C . ALA A 1 172 ? 11.397 11.072 -11.949 1.00 84.62 172 ALA A C 1
ATOM 1359 O O . ALA A 1 172 ? 11.595 11.179 -10.737 1.00 84.62 172 ALA A O 1
ATOM 1360 N N . ALA A 1 173 ? 10.483 10.240 -12.453 1.00 82.81 173 ALA A N 1
ATOM 1361 C CA . ALA A 1 173 ? 9.618 9.404 -11.627 1.00 82.81 173 ALA A CA 1
ATOM 1362 C C . ALA A 1 173 ? 10.417 8.374 -10.803 1.00 82.81 173 ALA A C 1
ATOM 1364 O O . ALA A 1 173 ? 10.238 8.290 -9.587 1.00 82.81 173 ALA A O 1
ATOM 1365 N N . LEU A 1 174 ? 11.356 7.655 -11.430 1.00 85.06 174 LEU A N 1
ATOM 1366 C CA . LEU A 1 174 ? 12.217 6.672 -10.756 1.00 85.06 174 LEU A CA 1
ATOM 1367 C C . LEU A 1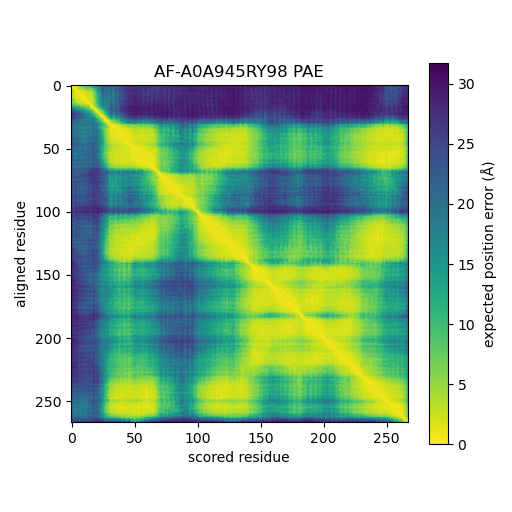 174 ? 13.176 7.326 -9.748 1.00 85.06 174 LEU A C 1
ATOM 1369 O O . LEU A 1 174 ? 13.381 6.788 -8.659 1.00 85.06 174 LEU A O 1
ATOM 1373 N N . LEU A 1 175 ? 13.717 8.512 -10.055 1.00 85.06 175 LEU A N 1
ATOM 1374 C CA . LEU A 1 175 ? 14.523 9.287 -9.104 1.00 85.06 175 LEU A CA 1
ATOM 1375 C C . LEU A 1 175 ? 13.715 9.705 -7.874 1.00 85.06 175 LEU A C 1
ATOM 1377 O O . LEU A 1 175 ? 14.194 9.591 -6.745 1.00 85.06 175 LEU A O 1
ATOM 1381 N N . ASN A 1 176 ? 12.487 10.181 -8.076 1.00 81.69 176 ASN A N 1
ATOM 1382 C CA . ASN A 1 176 ? 11.611 10.560 -6.974 1.00 81.69 176 ASN A CA 1
ATOM 1383 C C . ASN A 1 176 ? 11.241 9.344 -6.113 1.00 81.69 176 ASN A C 1
ATOM 1385 O O . ASN A 1 176 ? 11.334 9.431 -4.889 1.00 81.69 176 ASN A O 1
ATOM 1389 N N . ALA A 1 177 ? 10.928 8.200 -6.728 1.00 78.12 177 ALA A N 1
ATOM 1390 C CA . ALA A 1 177 ? 10.676 6.951 -6.008 1.00 78.12 177 ALA A CA 1
ATOM 1391 C C . ALA A 1 177 ? 11.901 6.504 -5.185 1.00 78.12 177 ALA A C 1
ATOM 1393 O O . ALA A 1 177 ? 11.779 6.214 -3.993 1.00 78.12 177 ALA A O 1
ATOM 1394 N N . SER A 1 178 ? 13.102 6.542 -5.773 1.00 81.06 178 SER A N 1
ATOM 1395 C CA . SER A 1 178 ? 14.363 6.259 -5.071 1.00 81.06 178 SER A CA 1
ATOM 1396 C C . SER A 1 178 ? 14.541 7.159 -3.842 1.00 81.06 178 SER A C 1
ATOM 1398 O O . SER A 1 178 ? 14.824 6.665 -2.748 1.00 81.06 178 SER A O 1
ATOM 1400 N N . ARG A 1 179 ? 14.329 8.474 -3.981 1.00 82.12 179 ARG A N 1
ATOM 1401 C CA . ARG A 1 179 ? 14.460 9.440 -2.873 1.00 82.12 179 ARG A CA 1
ATOM 1402 C C . ARG A 1 179 ? 13.451 9.187 -1.757 1.00 82.12 179 ARG A C 1
ATOM 1404 O O . ARG A 1 179 ? 13.833 9.198 -0.591 1.00 82.12 179 ARG A O 1
ATOM 1411 N N . GLN A 1 180 ? 12.194 8.904 -2.099 1.00 75.56 180 GLN A N 1
ATOM 1412 C CA . GLN A 1 180 ? 11.151 8.578 -1.119 1.00 75.56 180 GLN A CA 1
ATOM 1413 C C . GLN A 1 180 ? 11.483 7.322 -0.307 1.00 75.56 180 GLN A C 1
ATOM 1415 O O . GLN A 1 180 ? 11.101 7.214 0.855 1.00 75.56 180 GLN A O 1
ATOM 1420 N N . THR A 1 181 ? 12.241 6.382 -0.879 1.00 71.44 181 THR A N 1
ATOM 1421 C CA . THR A 1 181 ? 12.699 5.197 -0.140 1.00 71.44 181 THR A CA 1
ATOM 1422 C C . THR A 1 181 ? 13.909 5.444 0.763 1.00 71.44 181 THR A C 1
ATOM 1424 O O . THR A 1 181 ? 14.274 4.538 1.519 1.00 71.44 181 THR A O 1
ATOM 1427 N N . GLY A 1 182 ? 14.484 6.651 0.752 1.00 69.19 182 GLY A N 1
ATOM 1428 C CA . GLY A 1 182 ? 15.657 7.026 1.545 1.00 69.19 182 GLY A CA 1
ATOM 1429 C C . GLY A 1 182 ? 16.993 6.629 0.913 1.00 69.19 182 GLY A C 1
ATOM 1430 O O . GLY A 1 182 ? 18.029 6.737 1.569 1.00 69.19 182 GLY A O 1
ATOM 1431 N N . THR A 1 183 ? 16.993 6.177 -0.344 1.00 77.00 183 THR A N 1
ATOM 1432 C CA . THR A 1 183 ? 18.217 5.803 -1.056 1.00 77.00 183 THR A CA 1
ATOM 1433 C C . THR A 1 183 ? 19.033 7.050 -1.395 1.00 77.00 183 THR A C 1
ATOM 1435 O O . THR A 1 183 ? 18.547 7.967 -2.061 1.00 77.00 183 THR A O 1
ATOM 1438 N N . LYS A 1 184 ? 20.298 7.071 -0.962 1.00 76.50 184 LYS A N 1
ATOM 1439 C CA . LYS A 1 184 ? 21.287 8.097 -1.323 1.00 76.50 184 LYS A CA 1
ATOM 1440 C C . LYS A 1 184 ? 22.161 7.584 -2.471 1.00 76.50 184 LYS A C 1
ATOM 1442 O O . LYS A 1 184 ? 22.492 6.406 -2.500 1.00 76.50 184 LYS A O 1
ATOM 1447 N N . GLY A 1 185 ? 22.554 8.467 -3.389 1.00 80.69 185 GLY A N 1
ATOM 1448 C CA . GLY A 1 185 ? 23.544 8.150 -4.431 1.00 80.69 185 GLY A CA 1
ATOM 1449 C C . GLY A 1 185 ? 22.998 7.623 -5.764 1.00 80.69 185 GLY A C 1
ATOM 1450 O O . GLY A 1 185 ? 23.786 7.383 -6.670 1.00 80.69 185 GLY A O 1
ATOM 1451 N N . VAL A 1 186 ? 21.678 7.491 -5.935 1.00 87.81 186 VAL A N 1
ATOM 1452 C CA . VAL A 1 186 ? 21.084 7.208 -7.255 1.00 87.81 186 VAL A CA 1
ATOM 1453 C C . VAL A 1 186 ? 21.055 8.496 -8.074 1.00 87.81 186 VAL A C 1
ATOM 1455 O O . VAL A 1 186 ? 20.390 9.464 -7.692 1.00 87.81 186 VAL A O 1
ATOM 1458 N N . THR A 1 187 ? 21.784 8.514 -9.191 1.00 91.88 187 THR A N 1
ATOM 1459 C CA . THR A 1 187 ? 21.870 9.670 -10.092 1.00 91.88 187 THR A CA 1
ATOM 1460 C C . THR A 1 187 ? 20.953 9.513 -11.302 1.00 91.88 187 THR A C 1
ATOM 1462 O O . THR A 1 187 ? 20.434 8.426 -11.582 1.00 91.88 187 THR A O 1
ATOM 1465 N N . ALA A 1 188 ? 20.737 10.613 -12.029 1.00 91.00 188 ALA A N 1
ATOM 1466 C CA . ALA A 1 188 ? 19.964 10.584 -13.265 1.00 91.00 188 ALA A CA 1
ATOM 1467 C C . ALA A 1 188 ? 20.619 9.672 -14.308 1.00 91.00 188 ALA A C 1
ATOM 1469 O O . ALA A 1 188 ? 19.910 8.946 -14.996 1.00 91.00 188 ALA A O 1
ATOM 1470 N N . GLU A 1 189 ? 21.949 9.657 -14.377 1.00 93.75 189 GLU A N 1
ATOM 1471 C CA . GLU A 1 189 ? 22.733 8.806 -15.273 1.00 93.75 189 GLU A CA 1
ATOM 1472 C C . GLU A 1 189 ? 22.517 7.322 -14.960 1.00 93.75 189 GLU A C 1
ATOM 1474 O O . GLU A 1 189 ? 22.277 6.540 -15.878 1.00 93.75 189 GLU A O 1
ATOM 1479 N N . THR A 1 190 ? 22.510 6.935 -13.679 1.00 93.12 190 THR A N 1
ATOM 1480 C CA . THR A 1 190 ? 22.218 5.552 -13.266 1.00 93.12 190 THR A CA 1
ATOM 1481 C C . THR A 1 190 ? 20.827 5.118 -13.724 1.00 93.12 190 THR A C 1
ATOM 1483 O O . THR A 1 190 ? 20.672 4.063 -14.335 1.00 93.12 190 THR A O 1
ATOM 1486 N N . VAL A 1 191 ? 19.807 5.941 -13.462 1.00 92.81 191 VAL A N 1
ATOM 1487 C CA . VAL A 1 191 ? 18.416 5.644 -13.847 1.00 92.81 191 VAL A CA 1
ATOM 1488 C C . VAL A 1 191 ? 18.269 5.572 -15.366 1.00 92.81 191 VAL A C 1
ATOM 1490 O O . VAL A 1 191 ? 17.629 4.666 -15.893 1.00 92.81 191 VAL A O 1
ATOM 1493 N N . GLN A 1 192 ? 18.891 6.506 -16.075 1.00 94.19 192 GLN A N 1
ATOM 1494 C CA . GLN A 1 192 ? 18.899 6.541 -17.529 1.00 94.19 192 GLN A CA 1
ATOM 1495 C C . GLN A 1 192 ? 19.558 5.302 -18.136 1.00 94.19 192 GLN A C 1
ATOM 1497 O O . GLN A 1 192 ? 18.991 4.721 -19.056 1.00 94.19 192 GLN A O 1
ATOM 1502 N N . GLY A 1 193 ? 20.691 4.856 -17.588 1.00 94.31 193 GLY A N 1
ATOM 1503 C CA . GLY A 1 193 ? 21.365 3.635 -18.026 1.00 94.31 193 GLY A CA 1
ATOM 1504 C C . GLY A 1 193 ? 20.485 2.391 -17.883 1.00 94.31 193 GLY A C 1
ATOM 1505 O O . GLY A 1 193 ? 20.447 1.563 -18.791 1.00 94.31 193 GLY A O 1
ATOM 1506 N N . LEU A 1 194 ? 19.714 2.290 -16.795 1.00 94.25 194 LEU A N 1
ATOM 1507 C CA . LEU A 1 194 ? 18.733 1.216 -16.609 1.00 94.25 194 LEU A CA 1
ATOM 1508 C C . LEU A 1 194 ? 17.628 1.268 -17.681 1.00 94.25 194 LEU A C 1
ATOM 1510 O O . LEU A 1 194 ? 17.361 0.267 -18.347 1.00 94.25 194 LEU A O 1
ATOM 1514 N N . ILE A 1 195 ? 17.022 2.441 -17.896 1.00 93.56 195 ILE A N 1
ATOM 1515 C CA . ILE A 1 195 ? 15.965 2.644 -18.903 1.00 93.56 195 ILE A CA 1
ATOM 1516 C C . ILE A 1 195 ? 16.471 2.330 -20.320 1.00 93.56 195 ILE A C 1
ATOM 1518 O O . ILE A 1 195 ? 15.785 1.651 -21.087 1.00 93.56 195 ILE A O 1
ATOM 1522 N N . ASP A 1 196 ? 17.675 2.784 -20.666 1.00 93.31 196 ASP A N 1
ATOM 1523 C CA . ASP A 1 196 ? 18.273 2.553 -21.981 1.00 93.31 196 ASP A CA 1
ATOM 1524 C C . ASP A 1 196 ? 18.634 1.075 -22.186 1.00 93.31 196 ASP A C 1
ATOM 1526 O O . ASP A 1 196 ? 18.390 0.536 -23.266 1.00 93.31 196 ASP A O 1
ATOM 1530 N N . ALA A 1 197 ? 19.110 0.381 -21.145 1.00 92.94 197 ALA A N 1
ATOM 1531 C CA . ALA A 1 197 ? 19.328 -1.064 -21.188 1.00 92.94 197 ALA A CA 1
ATOM 1532 C C . ALA A 1 197 ? 18.017 -1.833 -21.424 1.00 92.94 197 ALA A C 1
ATOM 1534 O O . ALA A 1 197 ? 17.977 -2.749 -22.241 1.00 92.94 197 ALA A O 1
ATOM 1535 N N . ALA A 1 198 ? 16.915 -1.441 -20.775 1.00 91.50 198 ALA A N 1
ATOM 1536 C CA . ALA A 1 198 ? 15.599 -2.029 -21.042 1.00 91.50 198 ALA A CA 1
ATOM 1537 C C . ALA A 1 198 ? 15.120 -1.773 -22.483 1.00 91.50 198 ALA A C 1
ATOM 1539 O O . ALA A 1 198 ? 14.429 -2.613 -23.069 1.00 91.50 198 ALA A O 1
ATOM 1540 N N . ARG A 1 199 ? 15.502 -0.636 -23.079 1.00 91.88 199 ARG A N 1
ATOM 1541 C CA . ARG A 1 199 ? 15.140 -0.296 -24.459 1.00 91.88 199 ARG A CA 1
ATOM 1542 C C . ARG A 1 199 ? 15.770 -1.231 -25.483 1.00 91.88 199 ARG A C 1
ATOM 1544 O O . ARG A 1 199 ? 15.101 -1.649 -26.432 1.00 91.88 199 ARG A O 1
ATOM 1551 N N . THR A 1 200 ? 17.053 -1.526 -25.298 1.00 92.38 200 THR A N 1
ATOM 1552 C CA . THR A 1 200 ? 17.853 -2.326 -26.233 1.00 92.38 200 THR A CA 1
ATOM 1553 C C . THR A 1 200 ? 17.619 -3.826 -26.088 1.00 92.38 200 THR A C 1
ATOM 1555 O O . THR A 1 200 ? 17.989 -4.575 -26.988 1.00 92.38 200 THR A O 1
ATOM 1558 N N . MET A 1 201 ? 16.956 -4.277 -25.016 1.00 93.12 201 MET A N 1
ATOM 1559 C CA . MET A 1 201 ? 16.567 -5.680 -24.868 1.00 93.12 201 MET A CA 1
ATOM 1560 C C . MET A 1 201 ? 15.639 -6.148 -25.997 1.00 93.12 201 MET A C 1
ATOM 1562 O O . MET A 1 201 ? 14.741 -5.436 -26.458 1.00 93.12 201 MET A O 1
ATOM 1566 N N . GLU A 1 202 ? 15.806 -7.403 -26.396 1.00 92.19 202 GLU A N 1
ATOM 1567 C CA . GLU A 1 202 ? 14.850 -8.095 -27.259 1.00 92.19 202 GLU A CA 1
ATOM 1568 C C . GLU A 1 202 ? 13.521 -8.345 -26.535 1.00 92.19 202 GLU A C 1
ATOM 1570 O O . GLU A 1 202 ? 13.462 -8.444 -25.310 1.00 92.19 202 GLU A O 1
ATOM 1575 N N . ASP A 1 203 ? 12.427 -8.458 -27.285 1.00 86.00 203 ASP A N 1
ATOM 1576 C CA . ASP A 1 203 ? 11.073 -8.519 -26.722 1.00 86.00 203 ASP A CA 1
ATOM 1577 C C . ASP A 1 203 ? 10.803 -9.785 -25.915 1.00 86.00 203 ASP A C 1
ATOM 1579 O O . ASP A 1 203 ? 10.226 -9.714 -24.827 1.00 86.00 203 ASP A O 1
ATOM 1583 N N . GLY A 1 204 ? 11.271 -10.929 -26.415 1.00 87.19 204 GLY A N 1
ATOM 1584 C CA . GLY A 1 204 ? 11.208 -12.192 -25.682 1.00 87.19 204 GLY A CA 1
ATOM 1585 C C . GLY A 1 204 ? 12.015 -12.140 -24.384 1.00 87.19 204 GLY A C 1
ATOM 1586 O O . GLY A 1 204 ? 11.555 -12.608 -23.341 1.00 87.19 204 GLY A O 1
ATOM 1587 N N . VAL A 1 205 ? 13.187 -11.500 -24.419 1.00 89.44 205 VAL A N 1
ATOM 1588 C CA . VAL A 1 205 ? 14.065 -11.356 -23.250 1.00 89.44 205 VAL A CA 1
ATOM 1589 C C . VAL A 1 205 ? 13.452 -10.415 -22.217 1.00 89.44 205 VAL A C 1
ATOM 1591 O O . VAL A 1 205 ? 13.413 -10.747 -21.037 1.00 89.44 205 VAL A O 1
ATOM 1594 N N . PHE A 1 206 ? 12.917 -9.269 -22.641 1.00 89.31 206 PHE A N 1
ATOM 1595 C CA . PHE A 1 206 ? 12.298 -8.310 -21.729 1.00 89.31 206 PHE A CA 1
ATOM 1596 C C . PHE A 1 206 ? 11.092 -8.918 -21.001 1.00 89.31 206 PHE A C 1
ATOM 1598 O O . PHE A 1 206 ? 11.010 -8.835 -19.778 1.00 89.31 206 PHE A O 1
ATOM 1605 N N . LYS A 1 207 ? 10.190 -9.591 -21.732 1.00 85.00 207 LYS A N 1
ATOM 1606 C CA . LYS A 1 207 ? 9.008 -10.239 -21.138 1.00 85.00 207 LYS A CA 1
ATOM 1607 C C . LYS A 1 207 ? 9.381 -11.319 -20.123 1.00 85.00 207 LYS A C 1
ATOM 1609 O O . LYS A 1 207 ? 8.778 -11.389 -19.059 1.00 85.00 207 LYS A O 1
ATOM 1614 N N . THR A 1 208 ? 10.378 -12.146 -20.431 1.00 87.38 208 THR A N 1
ATOM 1615 C CA . THR A 1 208 ? 10.804 -13.237 -19.535 1.00 87.38 208 THR A CA 1
ATOM 1616 C C . THR A 1 208 ? 11.576 -12.736 -18.315 1.00 87.38 208 THR A C 1
ATOM 1618 O O . THR A 1 208 ? 11.467 -13.330 -17.245 1.00 87.38 208 THR A O 1
ATOM 1621 N N . LYS A 1 209 ? 12.311 -11.625 -18.440 1.00 86.44 209 LYS A N 1
ATOM 1622 C CA . LYS A 1 209 ? 13.091 -11.029 -17.346 1.00 86.44 209 LYS A CA 1
ATOM 1623 C C . LYS A 1 209 ? 12.348 -9.974 -16.539 1.00 86.44 209 LYS A C 1
ATOM 1625 O O . LYS A 1 209 ? 12.914 -9.444 -15.594 1.00 86.44 209 LYS A O 1
ATOM 1630 N N . GLN A 1 210 ? 11.099 -9.649 -16.853 1.00 81.25 210 GLN A N 1
ATOM 1631 C CA . GLN A 1 210 ? 10.417 -8.526 -16.208 1.00 81.25 210 GLN A CA 1
ATOM 1632 C C . GLN A 1 210 ? 10.385 -8.644 -14.674 1.00 81.25 210 GLN A C 1
ATOM 1634 O O . GLN A 1 210 ? 10.717 -7.687 -13.977 1.00 81.25 210 GLN A O 1
ATOM 1639 N N . ALA A 1 211 ? 10.082 -9.833 -14.145 1.00 74.25 211 ALA A N 1
ATOM 1640 C CA . ALA A 1 211 ? 10.094 -10.082 -12.704 1.00 74.25 211 ALA A CA 1
ATOM 1641 C C . ALA A 1 211 ? 11.501 -9.963 -12.087 1.00 74.25 211 ALA A C 1
ATOM 1643 O O . ALA A 1 211 ? 11.651 -9.385 -11.012 1.00 74.25 211 ALA A O 1
ATOM 1644 N N . SER A 1 212 ? 12.543 -10.456 -12.770 1.00 83.12 212 SER A N 1
ATOM 1645 C CA . SER A 1 212 ? 13.923 -10.337 -12.281 1.00 83.12 212 SER A CA 1
ATOM 1646 C C . SER A 1 212 ? 14.447 -8.903 -12.381 1.00 83.12 212 SER A C 1
ATOM 1648 O O . SER A 1 212 ? 15.176 -8.462 -11.499 1.00 83.12 212 SER A O 1
ATOM 1650 N N . LEU A 1 213 ? 14.023 -8.138 -13.392 1.00 87.00 213 LEU A N 1
ATOM 1651 C CA . LEU A 1 213 ? 14.361 -6.723 -13.549 1.00 87.00 213 LEU A CA 1
ATOM 1652 C C . LEU A 1 213 ? 13.790 -5.873 -12.414 1.00 87.00 213 LEU A C 1
ATOM 1654 O O . LEU A 1 213 ? 14.484 -4.978 -11.946 1.00 87.00 213 LEU A O 1
ATOM 1658 N N . VAL A 1 214 ? 12.580 -6.168 -11.922 1.00 83.19 214 VAL A N 1
ATOM 1659 C CA . VAL A 1 214 ? 12.031 -5.498 -10.726 1.00 83.19 214 VAL A CA 1
ATOM 1660 C C . VAL A 1 214 ? 12.964 -5.691 -9.529 1.00 83.19 214 VAL A C 1
ATOM 1662 O O . VAL A 1 214 ? 13.238 -4.742 -8.797 1.00 83.19 214 VAL A O 1
ATOM 1665 N N . GLU A 1 215 ? 13.490 -6.900 -9.333 1.00 79.00 215 GLU A N 1
ATOM 1666 C CA . GLU A 1 215 ? 14.404 -7.186 -8.226 1.00 79.00 215 GLU A CA 1
ATOM 1667 C C . GLU A 1 215 ? 15.778 -6.524 -8.423 1.00 79.00 215 GLU A C 1
ATOM 1669 O O . GLU A 1 215 ? 16.301 -5.893 -7.504 1.00 79.00 215 GLU A O 1
ATOM 1674 N N . GLU A 1 216 ? 16.358 -6.632 -9.620 1.00 87.25 216 GLU A N 1
ATOM 1675 C CA . GLU A 1 216 ? 17.650 -6.032 -9.973 1.00 87.25 216 GLU A CA 1
ATOM 1676 C C . GLU A 1 216 ? 17.613 -4.506 -9.859 1.00 87.25 216 GLU A C 1
ATOM 1678 O O . GLU A 1 216 ? 18.461 -3.902 -9.201 1.00 87.25 216 GLU A O 1
ATOM 1683 N N . TRP A 1 217 ? 16.594 -3.870 -10.434 1.00 89.25 217 TRP A N 1
ATOM 1684 C CA . TRP A 1 217 ? 16.417 -2.426 -10.343 1.00 89.25 217 TRP A CA 1
ATOM 1685 C C . TRP A 1 217 ? 16.045 -2.015 -8.925 1.00 89.25 217 TRP A C 1
ATOM 1687 O O . TRP A 1 217 ? 16.482 -0.963 -8.475 1.00 89.25 217 TRP A O 1
ATOM 1697 N N . GLY A 1 218 ? 15.312 -2.846 -8.179 1.00 85.56 218 GLY A N 1
ATOM 1698 C CA . GLY A 1 218 ? 15.028 -2.617 -6.765 1.00 85.56 218 GLY A CA 1
ATOM 1699 C C . GLY A 1 218 ? 16.304 -2.540 -5.923 1.00 85.56 218 GLY A C 1
ATOM 1700 O O . GLY A 1 218 ? 16.411 -1.664 -5.067 1.00 85.56 218 GLY A O 1
ATOM 1701 N N . LYS A 1 219 ? 17.303 -3.390 -6.205 1.00 86.81 219 LYS A N 1
ATOM 1702 C CA . LYS A 1 219 ? 18.619 -3.366 -5.535 1.00 86.81 219 LYS A CA 1
ATOM 1703 C C . LYS A 1 219 ? 19.388 -2.078 -5.806 1.00 86.81 219 LYS A C 1
ATOM 1705 O O . LYS A 1 219 ? 20.080 -1.595 -4.918 1.00 86.81 219 LYS A O 1
ATOM 1710 N N . VAL A 1 220 ? 19.249 -1.519 -7.006 1.00 88.38 220 VAL A N 1
ATOM 1711 C CA . VAL A 1 220 ? 19.937 -0.283 -7.405 1.00 88.38 220 VAL A CA 1
ATOM 1712 C C . VAL A 1 220 ? 19.190 0.959 -6.918 1.00 88.38 220 VAL A C 1
ATOM 1714 O O . VAL A 1 220 ? 19.776 1.849 -6.312 1.00 88.38 220 VAL A O 1
ATOM 1717 N N . LEU A 1 221 ? 17.889 1.028 -7.186 1.00 86.81 221 LEU A N 1
ATOM 1718 C CA . LEU A 1 221 ? 17.071 2.225 -6.999 1.00 86.81 221 LEU A CA 1
ATOM 1719 C C . LEU A 1 221 ? 16.504 2.334 -5.586 1.00 86.81 221 LEU A C 1
ATOM 1721 O O . LEU A 1 221 ? 16.266 3.429 -5.083 1.00 86.81 221 LEU A O 1
ATOM 1725 N N . MET A 1 222 ? 16.252 1.206 -4.928 1.00 86.88 222 MET A N 1
ATOM 1726 C CA . MET A 1 222 ? 15.555 1.171 -3.645 1.00 86.88 222 MET A CA 1
ATOM 1727 C C . MET A 1 222 ? 16.208 0.204 -2.632 1.00 86.88 222 MET A C 1
ATOM 1729 O O . MET A 1 222 ? 15.475 -0.509 -1.940 1.00 86.88 222 MET A O 1
ATOM 1733 N N . PRO A 1 223 ? 17.552 0.166 -2.472 1.00 83.50 223 PRO A N 1
ATOM 1734 C CA . PRO A 1 223 ? 18.214 -0.744 -1.530 1.00 83.50 223 PRO A CA 1
ATOM 1735 C C . PRO A 1 223 ? 17.674 -0.616 -0.101 1.00 83.50 223 PRO A C 1
ATOM 1737 O O . PRO A 1 223 ? 17.365 -1.626 0.528 1.00 83.50 223 PRO A O 1
ATOM 1740 N N . GLY A 1 224 ? 17.422 0.609 0.378 1.00 78.44 224 GLY A N 1
ATOM 1741 C CA . GLY A 1 224 ? 16.842 0.827 1.707 1.00 78.44 224 GLY A CA 1
ATOM 1742 C C . GLY A 1 224 ? 15.430 0.246 1.861 1.00 78.44 224 GLY A C 1
ATOM 1743 O O . GLY A 1 224 ? 15.035 -0.158 2.952 1.00 78.44 224 GLY A O 1
ATOM 1744 N N . LEU A 1 225 ? 14.651 0.152 0.778 1.00 78.00 225 LEU A N 1
ATOM 1745 C CA . LEU A 1 225 ? 13.355 -0.523 0.812 1.00 78.00 225 LEU A CA 1
ATOM 1746 C C . LEU A 1 225 ? 13.512 -2.044 0.922 1.00 78.00 225 LEU A C 1
ATOM 1748 O O . LEU A 1 225 ? 12.773 -2.664 1.686 1.00 78.00 225 LEU A O 1
ATOM 1752 N N . LEU A 1 226 ? 14.468 -2.633 0.200 1.00 77.19 226 LEU A N 1
ATOM 1753 C CA . LEU A 1 226 ? 14.765 -4.065 0.291 1.00 77.19 226 LEU A CA 1
ATOM 1754 C C . LEU A 1 226 ? 15.314 -4.442 1.672 1.00 77.19 226 LEU A C 1
ATOM 1756 O O . LEU A 1 226 ? 14.900 -5.445 2.249 1.00 77.19 226 LEU A O 1
ATOM 1760 N N . GLU A 1 227 ? 16.170 -3.605 2.255 1.00 79.12 227 GLU A N 1
ATOM 1761 C CA . GLU A 1 227 ? 16.635 -3.761 3.636 1.00 79.12 227 GLU A CA 1
ATOM 1762 C C . GLU A 1 227 ? 15.471 -3.717 4.633 1.00 79.12 227 GLU A C 1
ATOM 1764 O O . GLU A 1 227 ? 15.360 -4.586 5.501 1.00 79.12 227 GLU A O 1
ATOM 1769 N N . ARG A 1 228 ? 14.546 -2.758 4.482 1.00 76.81 228 ARG A N 1
ATOM 1770 C CA . ARG A 1 228 ? 13.328 -2.699 5.306 1.00 76.81 228 ARG A CA 1
ATOM 1771 C C . ARG A 1 228 ? 12.429 -3.919 5.111 1.00 76.81 228 ARG A C 1
ATOM 1773 O O . ARG A 1 228 ? 11.852 -4.375 6.091 1.00 76.81 228 ARG A O 1
ATOM 1780 N N . ALA A 1 229 ? 12.332 -4.460 3.895 1.00 75.31 229 ALA A N 1
ATOM 1781 C CA . ALA A 1 229 ? 11.581 -5.687 3.619 1.00 75.31 229 ALA A CA 1
ATOM 1782 C C . ALA A 1 229 ? 12.161 -6.902 4.367 1.00 75.31 229 ALA A C 1
ATOM 1784 O O . ALA A 1 229 ? 11.414 -7.785 4.803 1.00 75.31 229 ALA A O 1
ATOM 1785 N N . ASN A 1 230 ? 13.487 -6.927 4.530 1.00 75.62 230 ASN A N 1
ATOM 1786 C CA . ASN A 1 230 ? 14.224 -7.982 5.223 1.00 75.62 230 ASN A CA 1
ATOM 1787 C C . ASN A 1 230 ? 14.259 -7.787 6.750 1.00 75.62 230 ASN A C 1
ATOM 1789 O O . ASN A 1 230 ? 14.417 -8.757 7.490 1.00 75.62 230 ASN A O 1
ATOM 1793 N N . ASN A 1 231 ? 14.058 -6.564 7.249 1.00 84.00 231 ASN A N 1
ATOM 1794 C CA . ASN A 1 231 ? 13.935 -6.289 8.678 1.00 84.00 231 ASN A CA 1
ATOM 1795 C C . ASN A 1 231 ? 12.497 -6.532 9.168 1.00 84.00 231 ASN A C 1
ATOM 1797 O O . ASN A 1 231 ? 11.600 -5.730 8.912 1.00 84.00 231 ASN A O 1
ATOM 1801 N N . ALA A 1 232 ? 12.287 -7.604 9.937 1.00 82.19 232 ALA A N 1
ATOM 1802 C CA . ALA A 1 232 ? 10.961 -7.983 10.430 1.00 82.19 232 ALA A CA 1
ATOM 1803 C C . ALA A 1 232 ? 10.259 -6.867 11.224 1.00 82.19 232 ALA A C 1
ATOM 1805 O O . ALA A 1 232 ? 9.091 -6.595 10.976 1.00 82.19 232 ALA A O 1
ATOM 1806 N N . LYS A 1 233 ? 10.969 -6.163 12.117 1.00 83.81 233 LYS A N 1
ATOM 1807 C CA . LYS A 1 233 ? 10.380 -5.106 12.956 1.00 83.81 233 LYS A CA 1
ATOM 1808 C C . LYS A 1 233 ? 9.913 -3.911 12.122 1.00 83.81 233 LYS A C 1
ATOM 1810 O O . LYS A 1 233 ? 8.803 -3.412 12.316 1.00 83.81 233 LYS A O 1
ATOM 1815 N N . THR A 1 234 ? 10.747 -3.452 11.191 1.00 81.25 234 THR A N 1
ATOM 1816 C CA . THR A 1 234 ? 10.403 -2.320 10.319 1.00 81.25 234 THR A CA 1
ATOM 1817 C C . THR A 1 234 ? 9.292 -2.691 9.346 1.00 81.25 234 THR A C 1
ATOM 1819 O O . THR A 1 234 ? 8.357 -1.912 9.158 1.00 81.25 234 THR A O 1
ATOM 1822 N N . ARG A 1 235 ? 9.354 -3.898 8.772 1.00 84.69 235 ARG A N 1
ATOM 1823 C CA . ARG A 1 235 ? 8.302 -4.439 7.914 1.00 84.69 235 ARG A CA 1
ATOM 1824 C C . ARG A 1 235 ? 6.973 -4.518 8.655 1.00 84.69 235 ARG A C 1
ATOM 1826 O O . ARG A 1 235 ? 5.986 -4.006 8.146 1.00 84.69 235 ARG A O 1
ATOM 1833 N N . ASP A 1 236 ? 6.946 -5.095 9.851 1.00 85.38 236 ASP A N 1
ATOM 1834 C CA . ASP A 1 236 ? 5.714 -5.255 10.626 1.00 85.38 236 ASP A CA 1
ATOM 1835 C C . ASP A 1 236 ? 5.136 -3.896 11.051 1.00 85.38 236 ASP A C 1
ATOM 1837 O O . ASP A 1 236 ? 3.924 -3.704 10.998 1.00 85.38 236 ASP A O 1
ATOM 1841 N N . SER A 1 237 ? 5.986 -2.909 11.357 1.00 84.12 237 SER A N 1
ATOM 1842 C CA . SER A 1 237 ? 5.539 -1.532 11.626 1.00 84.12 237 SER A CA 1
ATOM 1843 C C . SER A 1 237 ? 4.889 -0.882 10.395 1.00 84.12 237 SER A C 1
ATOM 1845 O O . SER A 1 237 ? 3.822 -0.278 10.497 1.00 84.12 237 SER A O 1
ATOM 1847 N N . ALA A 1 238 ? 5.496 -1.033 9.212 1.00 82.69 238 ALA A N 1
ATOM 1848 C CA . ALA A 1 238 ? 4.951 -0.514 7.954 1.00 82.69 238 ALA A CA 1
ATOM 1849 C C . ALA A 1 238 ? 3.668 -1.248 7.523 1.00 82.69 238 ALA A C 1
ATOM 1851 O O . ALA A 1 238 ? 2.724 -0.638 7.014 1.00 82.69 238 ALA A O 1
ATOM 1852 N N . LEU A 1 239 ? 3.612 -2.559 7.756 1.00 87.81 239 LEU A N 1
ATOM 1853 C CA . LEU A 1 239 ? 2.431 -3.378 7.518 1.00 87.81 239 LEU A CA 1
ATOM 1854 C C . LEU A 1 239 ? 1.289 -3.001 8.453 1.00 87.81 239 LEU A C 1
ATOM 1856 O O . LEU A 1 239 ? 0.155 -2.936 7.994 1.00 87.81 239 LEU A O 1
ATOM 1860 N N . LEU A 1 240 ? 1.566 -2.703 9.725 1.00 87.31 240 LEU A N 1
ATOM 1861 C CA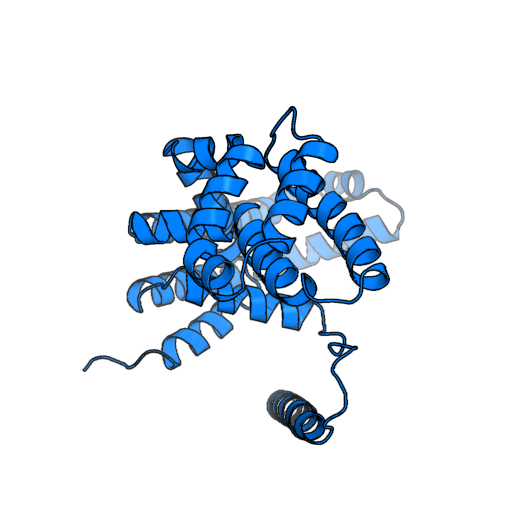 . LEU A 1 240 ? 0.549 -2.238 10.665 1.00 87.31 240 LEU A CA 1
ATOM 1862 C C . LEU A 1 240 ? -0.045 -0.899 10.214 1.00 87.31 240 LEU A C 1
ATOM 1864 O O . LEU A 1 240 ? -1.261 -0.745 10.197 1.00 87.31 240 LEU A O 1
ATOM 1868 N N . TRP A 1 241 ? 0.792 0.040 9.764 1.00 82.38 241 TRP A N 1
ATOM 1869 C CA . TRP A 1 241 ? 0.308 1.291 9.172 1.00 82.38 241 TRP A CA 1
ATOM 1870 C C . TRP A 1 241 ? -0.556 1.049 7.924 1.00 82.38 241 TRP A C 1
ATOM 1872 O O . TRP A 1 241 ? -1.603 1.671 7.757 1.00 82.38 241 TRP A O 1
ATOM 1882 N N . SER A 1 242 ? -0.160 0.101 7.073 1.00 85.62 242 SER A N 1
ATOM 1883 C CA . SER A 1 242 ? -0.934 -0.278 5.884 1.00 85.62 242 SER A CA 1
ATOM 1884 C C . SER A 1 242 ? -2.257 -0.967 6.252 1.00 85.62 242 SER A C 1
ATOM 1886 O O . SER A 1 242 ? -3.279 -0.714 5.620 1.00 85.62 242 SER A O 1
ATOM 1888 N N . CYS A 1 243 ? -2.272 -1.790 7.307 1.00 87.81 243 CYS A N 1
ATOM 1889 C CA . CYS A 1 243 ? -3.489 -2.391 7.857 1.00 87.81 243 CYS A CA 1
ATOM 1890 C C . CYS A 1 243 ? -4.440 -1.321 8.398 1.00 87.81 243 CYS A C 1
ATOM 1892 O O . CYS A 1 243 ? -5.631 -1.404 8.118 1.00 87.81 243 CYS A O 1
ATOM 1894 N N . ASN A 1 244 ? -3.928 -0.291 9.084 1.00 83.81 244 ASN A N 1
ATOM 1895 C CA . ASN A 1 244 ? -4.763 0.818 9.549 1.00 83.81 244 ASN A CA 1
ATOM 1896 C C . ASN A 1 244 ? -5.521 1.443 8.374 1.00 83.81 244 ASN A C 1
ATOM 1898 O O . ASN A 1 244 ? -6.727 1.627 8.467 1.00 83.81 244 ASN A O 1
ATOM 1902 N N . ARG A 1 245 ? -4.841 1.683 7.243 1.00 83.12 245 ARG A N 1
ATOM 1903 C CA . ARG A 1 245 ? -5.481 2.221 6.031 1.00 83.12 245 ARG A CA 1
ATOM 1904 C C . ARG A 1 245 ? -6.547 1.297 5.452 1.00 83.12 245 ARG A C 1
ATOM 1906 O O . ARG A 1 245 ? -7.556 1.793 4.967 1.00 83.12 245 ARG A O 1
ATOM 1913 N N . LEU A 1 246 ? -6.332 -0.021 5.493 1.00 87.31 246 LEU A N 1
ATOM 1914 C CA . LEU A 1 246 ? -7.350 -0.987 5.073 1.00 87.31 246 LEU A CA 1
ATOM 1915 C C . LEU A 1 246 ? -8.589 -0.912 5.969 1.00 87.31 246 LEU A C 1
ATOM 1917 O O . LEU A 1 246 ? -9.707 -0.893 5.461 1.00 87.31 246 LEU A O 1
ATOM 1921 N N . VAL A 1 247 ? -8.380 -0.874 7.286 1.00 83.69 247 VAL A N 1
ATOM 1922 C CA . VAL A 1 247 ? -9.443 -0.862 8.300 1.00 83.69 247 VAL A CA 1
ATOM 1923 C C . VAL A 1 247 ? -10.224 0.455 8.290 1.00 83.69 247 VAL A C 1
ATOM 1925 O O . VAL A 1 247 ? -11.429 0.444 8.497 1.00 83.69 247 VAL A O 1
ATOM 1928 N N . THR A 1 248 ? -9.576 1.584 7.995 1.00 82.38 248 THR A N 1
ATOM 1929 C CA . THR A 1 248 ? -10.222 2.907 7.972 1.00 82.38 248 THR A CA 1
ATOM 1930 C C . THR A 1 248 ? -10.707 3.337 6.587 1.00 82.38 248 THR A C 1
ATOM 1932 O O . THR A 1 248 ? -11.044 4.506 6.406 1.00 82.38 248 THR A O 1
ATOM 1935 N N . TYR A 1 249 ? -10.690 2.459 5.579 1.00 81.44 249 TYR A N 1
ATOM 1936 C CA . TYR A 1 249 ? -11.144 2.839 4.242 1.00 81.44 249 TYR A CA 1
ATOM 1937 C C . TYR A 1 249 ? -12.657 3.089 4.242 1.00 81.44 249 TYR A C 1
ATOM 1939 O O . TYR A 1 249 ? -13.424 2.208 4.627 1.00 81.44 249 TYR A O 1
ATOM 1947 N N . TYR A 1 250 ? -13.095 4.273 3.799 1.00 72.56 250 TYR A N 1
ATOM 1948 C CA . TYR A 1 250 ? -14.473 4.746 4.010 1.00 72.56 250 TYR A CA 1
ATOM 1949 C C . TYR A 1 250 ? -15.543 3.835 3.378 1.00 72.56 250 TYR A C 1
ATOM 1951 O O . TYR A 1 250 ? -16.614 3.649 3.951 1.00 72.56 250 TYR A O 1
ATOM 1959 N N . ARG A 1 251 ? -15.220 3.210 2.236 1.00 77.00 251 ARG A N 1
ATOM 1960 C CA . ARG A 1 251 ? -16.046 2.219 1.520 1.00 77.00 251 ARG A CA 1
ATOM 1961 C C . ARG A 1 251 ? -15.621 0.770 1.740 1.00 77.00 251 ARG A C 1
ATOM 1963 O O . ARG A 1 251 ? -16.096 -0.130 1.052 1.00 77.00 251 ARG A O 1
ATOM 1970 N N . GLY A 1 252 ? -14.726 0.540 2.697 1.00 83.00 252 GLY A N 1
ATOM 1971 C CA . GLY A 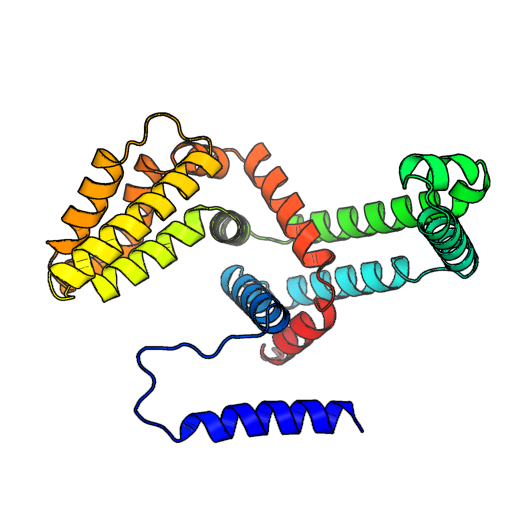1 252 ? -14.039 -0.730 2.892 1.00 83.00 252 GLY A CA 1
ATOM 1972 C C . GLY A 1 252 ? -14.985 -1.914 3.025 1.00 83.00 252 GLY A C 1
ATOM 1973 O O . GLY A 1 252 ? -14.873 -2.851 2.239 1.00 83.00 252 GLY A O 1
ATOM 1974 N N . ALA A 1 253 ? -15.945 -1.833 3.951 1.00 86.94 253 ALA A N 1
ATOM 1975 C CA . ALA A 1 253 ? -16.857 -2.938 4.249 1.00 86.94 253 ALA A CA 1
ATOM 1976 C C . ALA A 1 253 ? -17.649 -3.389 3.009 1.00 86.94 253 ALA A C 1
ATOM 1978 O O . ALA A 1 253 ? -17.644 -4.571 2.673 1.00 86.94 253 ALA A O 1
ATOM 1979 N N . MET A 1 254 ? -18.222 -2.438 2.263 1.00 89.12 254 MET A N 1
ATOM 1980 C CA . MET A 1 254 ? -18.959 -2.703 1.021 1.00 89.12 254 MET A CA 1
ATOM 1981 C C . MET A 1 254 ? -18.075 -3.368 -0.047 1.00 89.12 254 MET A C 1
ATOM 1983 O O . MET A 1 254 ? -18.478 -4.336 -0.687 1.00 89.12 254 MET A O 1
ATOM 1987 N N . LEU A 1 255 ? -16.853 -2.870 -0.258 1.00 86.12 255 LEU A N 1
ATOM 1988 C CA . LEU A 1 255 ? -15.946 -3.447 -1.258 1.00 86.12 255 LEU A CA 1
ATOM 1989 C C . LEU A 1 255 ? -15.450 -4.843 -0.855 1.00 86.12 255 LEU A C 1
ATOM 1991 O O . LEU A 1 255 ? -15.260 -5.710 -1.712 1.00 86.12 255 LEU A O 1
ATOM 1995 N N . VAL A 1 256 ? -15.255 -5.079 0.443 1.00 89.88 256 VAL A N 1
ATOM 1996 C CA . VAL A 1 256 ? -14.898 -6.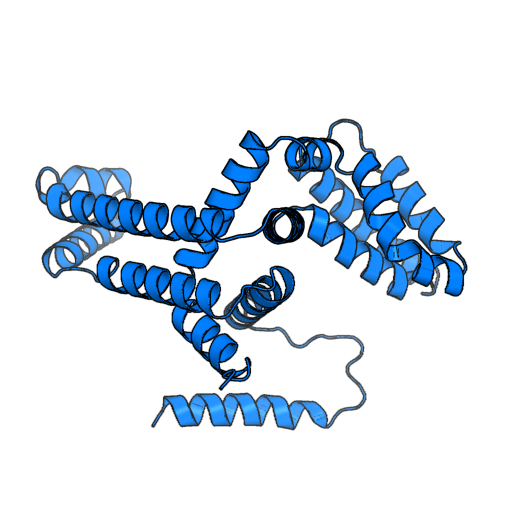395 0.980 1.00 89.88 256 VAL A CA 1
ATOM 1997 C C . VAL A 1 256 ? -16.065 -7.375 0.853 1.00 89.88 256 VAL A C 1
ATOM 1999 O O . VAL A 1 256 ? -15.826 -8.527 0.498 1.00 89.88 256 VAL A O 1
ATOM 2002 N N . GLU A 1 257 ? -17.306 -6.934 1.059 1.00 89.62 257 GLU A N 1
ATOM 2003 C CA . GLU A 1 257 ? -18.515 -7.735 0.829 1.00 89.62 257 GLU A CA 1
ATOM 2004 C C . GLU A 1 257 ? -18.615 -8.185 -0.636 1.00 89.62 257 GLU A C 1
ATOM 2006 O O . GLU A 1 257 ? -18.671 -9.385 -0.913 1.00 89.62 257 GLU A O 1
ATOM 2011 N N . LEU A 1 258 ? -18.478 -7.253 -1.588 1.00 86.31 258 LEU A N 1
ATOM 2012 C CA . LEU A 1 258 ? -18.432 -7.578 -3.020 1.00 86.31 258 LEU A CA 1
ATOM 2013 C C . LEU A 1 258 ? -17.320 -8.591 -3.338 1.00 86.31 258 LEU A C 1
ATOM 2015 O O . LEU A 1 258 ? -17.497 -9.515 -4.140 1.00 86.31 258 LEU A O 1
ATOM 2019 N N . LYS A 1 259 ? -16.159 -8.457 -2.685 1.00 85.31 259 LYS A N 1
ATOM 2020 C CA . LYS A 1 259 ? -15.061 -9.413 -2.833 1.00 85.31 259 LYS A CA 1
ATOM 2021 C C . LYS A 1 259 ? -15.409 -10.782 -2.243 1.00 85.31 259 LYS A C 1
ATOM 2023 O O . LYS A 1 259 ? -15.077 -11.795 -2.859 1.00 85.31 259 LYS A O 1
ATOM 2028 N N . LEU A 1 260 ? -16.053 -10.840 -1.081 1.00 87.12 260 LEU A N 1
ATOM 2029 C CA . LEU A 1 260 ? -16.493 -12.078 -0.432 1.00 87.12 260 LEU A CA 1
ATOM 2030 C C . LEU A 1 260 ? -17.522 -12.840 -1.269 1.00 87.12 260 LEU A C 1
ATOM 2032 O O . LEU A 1 260 ? -17.469 -14.074 -1.304 1.00 87.12 260 LEU A O 1
ATOM 2036 N N . ASP A 1 261 ? -18.406 -12.123 -1.956 1.00 84.62 261 ASP A N 1
ATOM 2037 C CA . ASP A 1 261 ? -19.400 -12.695 -2.866 1.00 84.62 261 ASP A CA 1
ATOM 2038 C C . ASP A 1 261 ? -18.767 -13.267 -4.136 1.00 84.62 261 ASP A C 1
ATOM 2040 O O . ASP A 1 261 ? -19.233 -14.275 -4.664 1.00 84.62 261 ASP A O 1
ATOM 2044 N N . SER A 1 262 ? -17.640 -12.698 -4.583 1.00 82.88 262 SER A N 1
ATOM 2045 C CA . SER A 1 262 ? -16.867 -13.243 -5.709 1.00 82.88 262 SER A CA 1
ATOM 2046 C C . SER A 1 262 ? -16.133 -14.557 -5.393 1.00 82.88 262 SER A C 1
ATOM 2048 O O . SER A 1 262 ? -15.661 -15.234 -6.306 1.00 82.88 262 SER A O 1
ATOM 2050 N N . ILE A 1 263 ? -15.998 -14.926 -4.112 1.00 80.75 263 ILE A N 1
ATOM 2051 C CA . ILE A 1 263 ? -15.314 -16.153 -3.686 1.00 80.75 263 ILE A CA 1
ATOM 2052 C C . ILE A 1 263 ? -16.364 -17.254 -3.497 1.00 80.75 263 ILE A C 1
ATOM 2054 O O . ILE A 1 263 ? -17.227 -17.100 -2.626 1.00 80.75 263 ILE A O 1
ATOM 2058 N N . PRO A 1 264 ? -16.264 -18.393 -4.214 1.00 77.31 264 PRO A N 1
ATOM 2059 C CA . PRO A 1 264 ? -17.183 -19.511 -4.039 1.00 77.31 264 PRO A CA 1
ATOM 2060 C C . PRO A 1 264 ? -17.291 -19.895 -2.563 1.00 77.31 264 PRO A C 1
ATOM 2062 O O . PRO A 1 264 ? -16.274 -20.097 -1.886 1.00 77.31 264 PRO A O 1
ATOM 2065 N N . LYS A 1 265 ? -18.521 -19.983 -2.049 1.00 74.44 265 LYS A N 1
ATOM 2066 C CA . LYS A 1 265 ? -18.771 -20.604 -0.748 1.00 74.44 265 LYS A CA 1
ATOM 2067 C C . LYS A 1 265 ? -18.373 -22.068 -0.927 1.00 74.44 265 LYS A C 1
ATOM 2069 O O . LYS A 1 265 ? -18.998 -22.769 -1.710 1.00 74.44 265 LYS A O 1
ATOM 2074 N N . LYS A 1 266 ? -17.262 -22.493 -0.321 1.00 61.28 266 LYS A N 1
ATOM 2075 C CA . LYS A 1 266 ? -16.998 -23.929 -0.213 1.00 61.28 266 LYS A CA 1
ATOM 2076 C C . LYS A 1 266 ? -18.121 -24.498 0.651 1.00 61.28 266 LYS A C 1
ATOM 2078 O O . LYS A 1 266 ? -18.287 -24.001 1.767 1.00 61.28 266 LYS A O 1
ATOM 2083 N N . ASP A 1 267 ? -18.874 -25.438 0.088 1.00 46.84 267 ASP A N 1
ATOM 2084 C CA . ASP A 1 267 ? -19.759 -26.334 0.835 1.00 46.84 267 ASP A CA 1
ATOM 2085 C C . ASP A 1 267 ? -18.971 -27.076 1.929 1.00 46.84 267 ASP A C 1
ATOM 2087 O O . ASP A 1 267 ? -17.788 -27.427 1.676 1.00 46.84 267 ASP A O 1
#

Sequence (267 aa):
MRERLALAVAIGVCCLCVGQEKAWEDEPPLFTEVREDLDYIELLNTIGLTRKQLVALQNAQEACQEVAVLTPEVEETVDEIFGYMLAGKSKEDAISELGQRQKGLREMQQAVHTTVQSGSRKLLEMMSAEQRRRFFLYNSPGRALTSMLEQIGRARKAPLEHWQGFRKGMTAALLNASRQTGTKGVTAETVQGLIDAARTMEDGVFKTKQASLVEEWGKVLMPGLLERANNAKTRDSALLWSCNRLVTYYRGAMLVELKLDSIPKKD

Secondary structure (DSSP, 8-state):
-HHHHHHHHHHHHHHHGGG-TT-SS------HHHHHHHHHHHHHHHHT--HHHHHHHHHHHHHHHHHTSPPHHHHHHHHHHHHHHHTT--HHHHHHHTGGGHHHHHHHHHHHHHHHHHHHHHHHHHS-HHHHHHHHHHTSHHHHHHHHHHHHHHHTTS-HHHHHHHHHHHHHHHHHHHHHTT--S--HHHHHHHHHHHHHS-HHHHHHHHHHHHHHHHHHH-HHHHHHHH-HHHHHHHHHHHHHHHHT-TTHHHHHHHHHHTS----

Radius of gyration: 23.4 Å; Cα contacts (8 Å, |Δi|>4): 193; chains: 1; bounding box: 58×60×62 Å